Protein AF-A0A124ILN8-F1 (afdb_monomer)

Secondary structure (DSSP, 8-state):
-HHHHHHHHHHHHHHHT-------------PPPHHHHHHSSSEEEEEEEEEEES---TTTTT-SEEEEETTEEEEE--STTTTTGGGGT-EEEEEEE-TTSSEEEEETTTEEEEEEEEEEETTEEEEEETTTTEEEEEEEE-GGG--HHHHHHHTHHHHHTTEEEEEEEEE-SSS---GGGG--EEEE-SSSTTEEEEE-SPTT--GGG----EEEEEEEEEETTEEEEEEEEEE-TTS-EEEEEEEEEETTEEEEEETTT--EEEEEEEEE--B-PPPTTS-TTPBP-TT---------EE------

Nearest PDB structures (foldseek):
  6czj-assembly1_A  TM=5.028E-01  e=6.077E-02  synthetic construct
  6d0t-assembly2_B  TM=5.726E-01  e=1.393E-01  synthetic construct
  9hac-assembly2_C  TM=4.821E-01  e=2.759E+00  synthetic construct
  7umj-assembly1_AA  TM=1.730E-01  e=3.021E-01  Solieria filiformis

pLDDT: mean 88.62, std 15.27, range [33.75, 98.88]

Solvent-accessible surface area (backbone atoms only — not comparable to full-atom values): 17215 Å² total; per-residue (Å²): 112,71,67,62,54,50,52,53,53,54,51,57,57,55,62,71,72,66,80,74,80,76,76,79,67,74,80,67,80,85,70,86,47,57,58,56,58,60,49,63,27,61,33,25,39,46,44,60,71,67,40,47,71,84,51,72,52,79,67,68,42,36,23,52,30,39,24,51,55,95,52,30,29,24,33,21,53,47,67,63,50,39,70,57,39,64,79,38,44,24,47,80,48,34,34,43,48,36,91,86,72,37,47,34,34,47,29,80,84,83,44,79,47,65,24,49,72,47,77,81,49,87,44,31,37,31,45,32,28,76,88,44,40,27,31,42,32,30,42,41,33,51,71,93,76,52,65,62,71,53,53,46,56,78,38,42,66,64,50,55,38,38,18,68,29,31,37,50,75,46,69,51,92,50,48,54,92,57,81,66,77,53,53,24,33,37,30,33,46,63,91,43,82,41,38,35,35,33,16,61,55,62,78,86,60,54,79,96,70,62,58,71,76,41,77,36,46,42,49,63,25,42,32,67,96,42,76,78,39,32,37,39,35,42,38,47,82,92,82,43,73,50,48,22,47,35,35,75,78,50,79,52,30,38,37,37,35,30,67,89,42,57,27,40,35,28,30,35,58,36,64,72,53,49,60,40,79,85,55,103,83,66,66,99,71,57,45,76,45,80,66,54,58,62,73,73,79,87,59,56,73,41,73,77,70,79,82,124

Structure (mmCIF, N/CA/C/O backbone):
data_AF-A0A124ILN8-F1
#
_entry.id   AF-A0A124ILN8-F1
#
loop_
_atom_site.group_PDB
_atom_site.id
_atom_site.type_symbol
_atom_site.label_atom_id
_atom_site.label_alt_id
_atom_site.label_comp_id
_atom_site.label_asym_id
_atom_site.label_entity_id
_atom_site.label_seq_id
_atom_site.pdbx_PDB_ins_code
_atom_site.Cartn_x
_atom_site.Cartn_y
_atom_site.Cartn_z
_atom_site.occupancy
_atom_site.B_iso_or_equiv
_atom_site.auth_seq_id
_atom_site.auth_comp_id
_atom_site.auth_asym_id
_atom_site.auth_atom_id
_atom_site.pdbx_PDB_model_num
ATOM 1 N N . MET A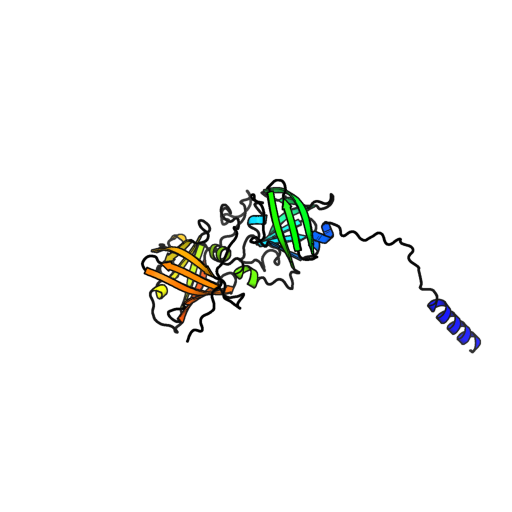 1 1 ? -57.527 -51.595 26.998 1.00 55.78 1 MET A N 1
ATOM 2 C CA . MET A 1 1 ? -56.848 -50.996 25.818 1.00 55.78 1 MET A CA 1
ATOM 3 C C . MET A 1 1 ? -57.466 -49.683 25.329 1.00 55.78 1 MET A C 1
ATOM 5 O O . MET A 1 1 ? -56.699 -48.789 25.009 1.00 55.78 1 MET A O 1
ATOM 9 N N . LYS A 1 2 ? -58.801 -49.521 25.263 1.00 58.09 2 LYS A N 1
ATOM 10 C CA . LYS A 1 2 ? -59.423 -48.268 24.772 1.00 58.09 2 LYS A CA 1
ATOM 11 C C . LYS A 1 2 ? -59.231 -47.062 25.712 1.00 58.09 2 LYS A C 1
ATOM 13 O O . LYS A 1 2 ? -58.892 -45.991 25.235 1.00 58.09 2 LYS A O 1
ATOM 18 N N . ALA A 1 3 ? -59.341 -47.255 27.031 1.00 66.19 3 ALA A N 1
ATOM 19 C CA . ALA A 1 3 ? -59.175 -46.175 28.014 1.00 66.19 3 ALA A CA 1
ATOM 20 C C . ALA A 1 3 ? -57.731 -45.643 28.109 1.00 66.19 3 ALA A C 1
ATOM 22 O O . ALA A 1 3 ? -57.524 -44.440 28.168 1.00 66.19 3 ALA A O 1
ATOM 23 N N . ILE A 1 4 ? -56.728 -46.526 28.038 1.00 69.25 4 ILE A N 1
ATOM 24 C CA . ILE A 1 4 ? -55.305 -46.135 28.076 1.00 69.25 4 ILE A CA 1
ATOM 25 C C . ILE A 1 4 ? -54.908 -45.365 26.806 1.00 69.25 4 ILE A C 1
ATOM 27 O O . ILE A 1 4 ? -54.173 -44.388 26.887 1.00 69.25 4 ILE A O 1
ATOM 31 N N . LYS A 1 5 ? -55.442 -45.759 25.639 1.00 63.16 5 LYS A N 1
ATOM 32 C CA . LYS A 1 5 ? -55.239 -45.024 24.379 1.00 63.16 5 LYS A CA 1
ATOM 33 C C . LYS A 1 5 ? -55.886 -43.637 24.409 1.00 63.16 5 LYS A C 1
ATOM 35 O O . LYS A 1 5 ? -55.302 -42.697 23.886 1.00 63.16 5 LYS A O 1
ATOM 40 N N . LEU A 1 6 ? -57.054 -43.513 25.046 1.00 68.12 6 LEU A N 1
ATOM 41 C CA . LEU A 1 6 ? -57.716 -42.224 25.243 1.00 68.12 6 LEU A CA 1
ATOM 42 C C . LEU A 1 6 ? -56.884 -41.318 26.159 1.00 68.12 6 LEU A C 1
ATOM 44 O O . LEU A 1 6 ? -56.648 -40.171 25.806 1.00 68.12 6 LEU A O 1
ATOM 48 N N . LEU A 1 7 ? -56.375 -41.869 27.268 1.00 71.88 7 LEU A N 1
ATOM 49 C CA . LEU A 1 7 ? -55.576 -41.134 28.249 1.00 71.88 7 LEU A CA 1
ATOM 50 C C . LEU A 1 7 ? -54.255 -40.617 27.653 1.00 71.88 7 LEU A C 1
ATOM 52 O O . LEU A 1 7 ? -53.913 -39.452 27.850 1.00 71.88 7 LEU A O 1
ATOM 56 N N . LEU A 1 8 ? -53.549 -41.454 26.878 1.00 65.81 8 LEU A N 1
ATOM 57 C CA . LEU A 1 8 ? -52.332 -41.041 26.167 1.00 65.81 8 LEU A CA 1
ATOM 58 C C . LEU A 1 8 ? -52.626 -39.974 25.104 1.00 65.81 8 LEU A C 1
ATOM 60 O O . LEU A 1 8 ? -51.863 -39.021 24.982 1.00 65.81 8 LEU A O 1
ATOM 64 N N . GLY A 1 9 ? -53.733 -40.104 24.366 1.00 69.50 9 GLY A N 1
ATOM 65 C CA . GLY A 1 9 ? -54.143 -39.110 23.372 1.00 69.50 9 GLY A CA 1
ATOM 66 C C . GLY A 1 9 ? -54.432 -37.744 23.996 1.00 69.50 9 GLY A C 1
ATOM 67 O O . GLY A 1 9 ? -53.949 -36.730 23.503 1.00 69.50 9 GLY A O 1
ATOM 68 N N . THR A 1 10 ? -55.143 -37.709 25.128 1.00 68.25 10 THR A N 1
ATOM 69 C CA . THR A 1 10 ? -55.406 -36.459 25.861 1.00 68.25 10 THR A CA 1
ATOM 70 C C . THR A 1 10 ? -54.150 -35.840 26.473 1.00 68.25 10 THR A C 1
ATOM 72 O O . THR A 1 10 ? -54.051 -34.618 26.522 1.00 68.25 10 THR A O 1
ATOM 75 N N . LEU A 1 11 ? -53.171 -36.650 26.892 1.00 67.94 11 LEU A N 1
ATOM 76 C CA . LEU A 1 11 ? -51.911 -36.153 27.452 1.00 67.94 11 LEU A CA 1
ATOM 77 C C . LEU A 1 11 ? -51.048 -35.456 26.383 1.00 67.94 11 LEU A C 1
ATOM 79 O O . LEU A 1 11 ? -50.512 -34.379 26.626 1.00 67.94 11 LEU A O 1
ATOM 83 N N . VAL A 1 12 ? -50.964 -36.042 25.183 1.00 62.53 12 VAL A N 1
ATOM 84 C CA . VAL A 1 12 ? -50.185 -35.495 24.057 1.00 62.53 12 VAL A CA 1
ATOM 85 C C . VAL A 1 12 ? -50.797 -34.193 23.529 1.00 62.53 12 VAL A C 1
ATOM 87 O O . VAL A 1 12 ? -50.066 -33.253 23.217 1.00 62.53 12 VAL A O 1
ATOM 90 N N . ILE A 1 13 ? -52.131 -34.103 23.493 1.00 64.75 13 ILE A N 1
ATOM 91 C CA . ILE A 1 13 ? -52.847 -32.876 23.112 1.00 64.75 13 ILE A CA 1
ATOM 92 C C . ILE A 1 13 ? -52.685 -31.796 24.196 1.00 64.75 13 ILE A C 1
ATOM 94 O O . ILE A 1 13 ? -52.450 -30.636 23.880 1.00 64.75 13 ILE A O 1
ATOM 98 N N . GLY A 1 14 ? -52.724 -32.162 25.482 1.00 60.16 14 GLY A N 1
ATOM 99 C CA . GLY A 1 14 ? -52.509 -31.220 26.588 1.00 60.16 14 GLY A CA 1
ATOM 100 C C . GLY A 1 14 ? -51.103 -30.607 26.618 1.00 60.16 14 GLY A C 1
ATOM 101 O O . GLY A 1 14 ? -50.961 -29.422 26.908 1.00 60.16 14 GLY A O 1
ATOM 102 N N . MET A 1 15 ? -50.068 -31.375 26.258 1.00 60.62 15 MET A N 1
ATOM 103 C CA . MET A 1 15 ? -48.687 -30.872 26.171 1.00 60.62 15 MET A CA 1
ATOM 104 C C . MET A 1 15 ? -48.457 -29.940 24.973 1.00 60.62 15 MET A C 1
ATOM 106 O O . MET A 1 15 ? -47.564 -29.099 25.028 1.00 60.62 15 MET A O 1
ATOM 110 N N . SER A 1 16 ? -49.264 -30.045 23.912 1.00 57.81 16 SER A N 1
ATOM 111 C CA . SER A 1 16 ? -49.132 -29.192 22.719 1.00 57.81 16 SER A CA 1
ATOM 112 C C . SER A 1 16 ? -49.803 -27.818 22.863 1.00 57.81 16 SER A C 1
ATOM 114 O O . SER A 1 16 ? -49.558 -26.944 22.038 1.00 57.81 16 SER A O 1
ATOM 116 N N . PHE A 1 17 ? -50.569 -27.582 23.937 1.00 54.47 17 PHE A N 1
ATOM 117 C CA . PHE A 1 17 ? -51.138 -26.267 24.275 1.00 54.47 17 PHE A CA 1
ATOM 118 C C . PHE A 1 17 ? -50.382 -25.526 25.396 1.00 54.47 17 PHE A C 1
ATOM 120 O O . PHE A 1 17 ? -50.844 -24.483 25.853 1.00 54.47 17 PHE A O 1
ATOM 127 N N . ALA A 1 18 ? -49.222 -26.029 25.839 1.00 59.06 18 ALA A N 1
ATOM 128 C CA . ALA A 1 18 ? -48.465 -25.465 26.964 1.00 59.06 18 ALA A CA 1
ATOM 129 C C . ALA A 1 18 ? -47.228 -24.627 26.574 1.00 59.06 18 ALA A C 1
ATOM 131 O O . ALA A 1 18 ? -46.462 -24.249 27.456 1.00 59.06 18 ALA A O 1
ATOM 132 N N . SER A 1 19 ? -47.012 -24.299 25.293 1.00 52.75 19 SER A N 1
ATOM 133 C CA . SER A 1 19 ? -45.873 -23.461 24.878 1.00 52.75 19 SER A CA 1
ATOM 134 C C . SER A 1 19 ? -46.304 -22.141 24.236 1.00 52.75 19 SER A C 1
ATOM 136 O O . SER A 1 19 ? -46.044 -21.880 23.066 1.00 52.75 19 SER A O 1
ATOM 138 N N . CYS A 1 20 ? -46.924 -21.279 25.030 1.00 54.31 20 CYS A N 1
ATOM 139 C CA . CYS A 1 20 ? -46.739 -19.840 24.877 1.00 54.31 20 CYS A CA 1
ATOM 140 C C . CYS A 1 20 ? -46.387 -19.298 26.258 1.00 54.31 20 CYS A C 1
ATOM 142 O O . CYS A 1 20 ? -47.262 -18.913 27.031 1.00 54.31 20 CYS A O 1
ATOM 144 N N . ILE A 1 21 ? -45.094 -19.298 26.583 1.00 58.62 21 ILE A N 1
ATOM 145 C CA . ILE A 1 21 ? -44.586 -18.308 27.529 1.00 58.62 21 ILE A CA 1
ATOM 146 C C . ILE A 1 21 ? -44.697 -16.995 26.756 1.00 58.62 21 ILE A C 1
ATOM 148 O O . ILE A 1 21 ? -43.976 -16.790 25.784 1.00 58.62 21 ILE A O 1
ATOM 152 N N . VAL A 1 22 ? -45.678 -16.167 27.107 1.00 51.25 22 VAL A N 1
ATOM 153 C CA . VAL A 1 22 ? -45.656 -14.764 26.698 1.00 51.25 22 VAL A CA 1
ATOM 154 C C . VAL A 1 22 ? -44.522 -14.157 27.505 1.00 51.25 22 VAL A C 1
ATOM 156 O O . VAL A 1 22 ? -44.655 -13.982 28.718 1.00 51.25 22 VAL A O 1
ATOM 159 N N . ASP A 1 23 ? -43.382 -13.955 26.851 1.00 50.53 23 ASP A N 1
ATOM 160 C CA . ASP A 1 23 ? -42.308 -13.166 27.426 1.00 50.53 23 ASP A CA 1
ATOM 161 C C . ASP A 1 23 ? -42.830 -11.734 27.552 1.00 50.53 23 ASP A C 1
ATOM 163 O O . ASP A 1 23 ? -43.083 -11.049 26.564 1.00 50.53 23 ASP A O 1
ATOM 167 N N . ASN A 1 24 ? -43.121 -11.343 28.789 1.00 45.72 24 ASN A N 1
ATOM 168 C CA . ASN A 1 24 ? -43.546 -9.998 29.153 1.00 45.72 24 ASN A CA 1
ATOM 169 C C . ASN A 1 24 ? -42.324 -9.111 29.446 1.00 45.72 24 ASN A C 1
ATOM 171 O O . ASN A 1 24 ? -42.458 -8.102 30.145 1.00 45.72 24 ASN A O 1
ATOM 175 N N . SER A 1 25 ? -41.133 -9.466 28.947 1.00 50.59 25 SER A N 1
ATOM 176 C CA . SER A 1 25 ? -40.068 -8.489 28.803 1.00 50.59 25 SER A CA 1
ATOM 177 C C . SER A 1 25 ? -40.596 -7.380 27.902 1.00 50.59 25 SER A C 1
ATOM 179 O O . SER A 1 25 ? -40.839 -7.571 26.713 1.00 50.59 25 SER A O 1
ATOM 181 N N . ILE A 1 26 ? -40.822 -6.210 28.489 1.00 51.50 26 ILE A N 1
ATOM 182 C CA . ILE A 1 26 ? -40.809 -4.962 27.739 1.00 51.50 26 ILE A CA 1
ATOM 183 C C . ILE A 1 26 ? -39.529 -5.040 26.905 1.00 51.50 26 ILE A C 1
ATOM 185 O O . ILE A 1 26 ? -38.456 -5.109 27.500 1.00 51.50 26 ILE A O 1
ATOM 189 N N . ASP A 1 27 ? -39.647 -5.137 25.577 1.00 51.66 27 ASP A N 1
ATOM 190 C CA . ASP A 1 27 ? -38.512 -5.003 24.667 1.00 51.66 27 ASP A CA 1
ATOM 191 C C . ASP A 1 27 ? -37.907 -3.626 24.959 1.00 51.66 27 ASP A C 1
ATOM 193 O O . ASP A 1 27 ? -38.361 -2.602 24.437 1.00 51.66 27 ASP A O 1
ATOM 197 N N . GLU A 1 28 ? -36.936 -3.567 25.876 1.00 54.44 28 GLU A N 1
ATOM 198 C CA . GLU A 1 28 ? -36.071 -2.408 25.959 1.00 54.44 28 GLU A CA 1
ATOM 199 C C . GLU A 1 28 ? -35.459 -2.268 24.565 1.00 54.44 28 GLU A C 1
ATOM 201 O O . GLU A 1 28 ? -34.970 -3.260 24.014 1.00 54.44 28 GLU A O 1
ATOM 206 N N . PRO A 1 29 ? -35.531 -1.081 23.942 1.00 55.19 29 PRO A N 1
ATOM 207 C CA . PRO A 1 29 ? -34.921 -0.889 22.641 1.00 55.19 29 PRO A CA 1
ATOM 208 C C . PRO A 1 29 ? -33.452 -1.299 22.747 1.00 55.19 29 PRO A C 1
ATOM 210 O O . PRO A 1 29 ? -32.699 -0.725 23.529 1.00 55.19 29 PRO A O 1
ATOM 213 N N . TYR A 1 30 ? -33.065 -2.331 21.999 1.00 65.56 30 TYR A N 1
ATOM 214 C CA . TYR A 1 30 ? -31.688 -2.799 21.954 1.00 65.56 30 TYR A CA 1
ATOM 215 C C . TYR A 1 30 ? -30.810 -1.665 21.412 1.00 65.56 30 TYR A C 1
ATOM 217 O O . TYR A 1 30 ? -30.873 -1.316 20.231 1.00 65.56 30 TYR A O 1
ATOM 225 N N . TYR A 1 31 ? -30.030 -1.050 22.300 1.00 73.06 31 TYR A N 1
ATOM 226 C CA . TYR A 1 31 ? -29.033 -0.052 21.939 1.00 73.06 31 TYR A CA 1
ATOM 227 C C . TYR A 1 31 ? -27.714 -0.771 21.681 1.00 73.06 31 TYR A C 1
ATOM 229 O O . TYR A 1 31 ? -27.149 -1.365 22.596 1.00 73.06 31 TYR A O 1
ATOM 237 N N . VAL A 1 32 ? -27.226 -0.695 20.443 1.00 84.12 32 VAL A N 1
ATOM 238 C CA . VAL A 1 32 ? -25.912 -1.234 20.078 1.00 84.12 32 VAL A CA 1
ATOM 239 C C . VAL A 1 32 ? -24.850 -0.528 20.921 1.00 84.12 32 VAL A C 1
ATOM 241 O O . VAL A 1 32 ? -24.720 0.699 20.883 1.00 84.12 32 VAL A O 1
ATOM 244 N N . SER A 1 33 ? -24.111 -1.300 21.708 1.00 93.31 33 SER A N 1
ATOM 245 C CA . SER A 1 33 ? -22.999 -0.803 22.508 1.00 93.31 33 SER A CA 1
ATOM 246 C C . SER A 1 33 ? -21.812 -0.436 21.620 1.00 93.31 33 SER A C 1
ATOM 248 O O . SER A 1 33 ? -21.639 -0.958 20.519 1.00 93.31 33 SER A O 1
ATOM 250 N N . LEU A 1 34 ? -20.943 0.453 22.103 1.00 95.56 34 LEU A N 1
ATOM 251 C CA . LEU A 1 34 ? -19.747 0.817 21.347 1.00 95.56 34 LEU A CA 1
ATOM 252 C C . LEU A 1 34 ? -18.806 -0.382 21.130 1.00 95.56 34 LEU A C 1
ATOM 254 O O . LEU A 1 34 ? -18.195 -0.473 20.067 1.00 95.56 34 LEU A O 1
ATOM 258 N N . GLU A 1 35 ? -18.738 -1.313 22.089 1.00 96.50 35 GLU A N 1
ATOM 259 C CA . GLU A 1 35 ? -18.002 -2.575 21.935 1.00 96.50 35 GLU A CA 1
ATOM 260 C C . GLU A 1 35 ? -18.530 -3.357 20.727 1.00 96.50 35 GLU A C 1
ATOM 262 O O . GLU A 1 35 ? -17.752 -3.741 19.857 1.00 96.50 35 GLU A O 1
ATOM 267 N N . GLU A 1 36 ? -19.853 -3.523 20.617 1.00 95.38 36 GLU A N 1
ATOM 268 C CA . GLU A 1 36 ? -20.485 -4.207 19.482 1.00 95.38 36 GLU A CA 1
ATOM 269 C C . GLU A 1 36 ? -20.227 -3.481 18.158 1.00 95.38 36 GLU A C 1
ATOM 271 O O . GLU A 1 36 ? -20.045 -4.137 17.138 1.00 95.38 36 GLU A O 1
ATOM 276 N N . VAL A 1 37 ? -20.147 -2.144 18.149 1.00 96.31 37 VAL A N 1
ATOM 277 C CA . VAL A 1 37 ? -19.813 -1.382 16.933 1.00 96.31 37 VAL A CA 1
ATOM 278 C C . VAL A 1 37 ? -18.380 -1.650 16.478 1.00 96.31 37 VAL A C 1
ATOM 280 O O . VAL A 1 37 ? -18.167 -1.962 15.307 1.00 96.31 37 VAL A O 1
ATOM 283 N N . VAL A 1 38 ? -17.386 -1.512 17.362 1.00 97.25 38 VAL A N 1
ATOM 284 C CA . VAL A 1 38 ? -15.967 -1.618 16.964 1.00 97.25 38 VAL A CA 1
ATOM 285 C C . VAL A 1 38 ? -15.529 -3.062 16.717 1.00 97.25 38 VAL A C 1
ATOM 287 O O . VAL A 1 38 ? -14.600 -3.284 15.940 1.00 97.25 38 VAL A O 1
ATOM 290 N N . THR A 1 39 ? -16.223 -4.036 17.312 1.00 97.00 39 THR A N 1
ATOM 291 C CA . THR A 1 39 ? -15.971 -5.477 17.127 1.00 97.00 39 THR A CA 1
ATOM 292 C C . THR A 1 39 ? -16.907 -6.148 16.116 1.00 97.00 39 THR A C 1
ATOM 294 O O . THR A 1 39 ? -16.775 -7.344 15.865 1.00 97.00 39 THR A O 1
ATOM 297 N N . ALA A 1 40 ? -17.811 -5.397 15.469 1.00 96.62 40 ALA A N 1
ATOM 298 C CA . ALA A 1 40 ? -18.713 -5.927 14.437 1.00 96.62 40 ALA A CA 1
ATOM 299 C C . ALA A 1 40 ? -17.978 -6.539 13.229 1.00 96.62 40 ALA A C 1
ATOM 301 O O . ALA A 1 40 ? -18.543 -7.356 12.499 1.00 96.62 40 ALA A O 1
ATOM 302 N N . ASN A 1 41 ? -16.735 -6.117 12.991 1.00 98.00 41 ASN A N 1
ATOM 303 C CA . ASN A 1 41 ? -15.899 -6.578 11.892 1.00 98.00 41 ASN A CA 1
ATOM 304 C C . ASN A 1 41 ? -14.547 -7.054 12.420 1.00 98.00 41 ASN A C 1
ATOM 306 O O . ASN A 1 41 ? -13.993 -6.457 13.341 1.00 98.00 41 ASN A O 1
ATOM 310 N N . ASP A 1 42 ? -13.999 -8.088 11.783 1.00 97.12 42 ASP A N 1
ATOM 311 C CA . ASP A 1 42 ? -12.672 -8.618 12.107 1.00 97.12 42 ASP A CA 1
ATOM 312 C C . ASP A 1 42 ? -11.565 -7.589 11.841 1.00 97.12 42 ASP A C 1
ATOM 314 O O . ASP A 1 42 ? -10.598 -7.493 12.594 1.00 97.12 42 ASP A O 1
ATOM 318 N N . LEU A 1 43 ? -11.695 -6.853 10.734 1.00 96.19 43 LEU A N 1
ATOM 319 C CA . LEU A 1 43 ? -10.710 -5.904 10.231 1.00 96.19 43 LEU A CA 1
ATOM 320 C C . LEU A 1 43 ? -11.388 -4.587 9.876 1.00 96.19 43 LEU A C 1
ATOM 322 O O . LEU A 1 43 ? -12.441 -4.571 9.237 1.00 96.19 43 LEU A O 1
ATOM 326 N N . TRP A 1 44 ? -10.725 -3.481 10.189 1.00 98.12 44 TRP A N 1
ATOM 327 C CA . TRP A 1 44 ? -11.080 -2.162 9.688 1.00 98.12 44 TRP A CA 1
ATOM 328 C C . TRP A 1 44 ? -9.969 -1.640 8.784 1.00 98.12 44 TRP A C 1
ATOM 330 O O . TRP A 1 44 ? -8.877 -1.319 9.251 1.00 98.12 44 TRP A O 1
ATOM 340 N N . TYR A 1 45 ? -10.244 -1.541 7.486 1.00 97.75 45 TYR A N 1
ATOM 341 C CA . TYR A 1 45 ? -9.374 -0.855 6.537 1.00 97.75 45 TYR A CA 1
ATOM 342 C C . TYR A 1 45 ? -9.461 0.654 6.756 1.00 97.75 45 TYR A C 1
ATOM 344 O O . TYR A 1 45 ? -10.555 1.223 6.774 1.00 97.75 45 TYR A O 1
ATOM 352 N N . ILE A 1 46 ? -8.310 1.305 6.910 1.00 97.50 46 ILE A N 1
ATOM 353 C CA . ILE A 1 46 ? -8.234 2.753 7.095 1.00 97.50 46 ILE A CA 1
ATOM 354 C C . ILE A 1 46 ? -8.139 3.406 5.718 1.00 97.50 46 ILE A C 1
ATOM 356 O O . ILE A 1 46 ? -7.057 3.484 5.119 1.00 97.50 46 ILE A O 1
ATOM 360 N N . ASP A 1 47 ? -9.278 3.911 5.253 1.00 96.06 47 ASP A N 1
ATOM 361 C CA . ASP A 1 47 ? -9.426 4.640 3.999 1.00 96.06 47 ASP A CA 1
ATOM 362 C C . ASP A 1 47 ? -8.884 6.067 4.149 1.00 96.06 47 ASP A C 1
ATOM 364 O O . ASP A 1 47 ? -9.602 7.042 4.401 1.00 96.06 47 ASP A O 1
ATOM 368 N N . TYR A 1 48 ? -7.561 6.164 4.029 1.00 94.88 48 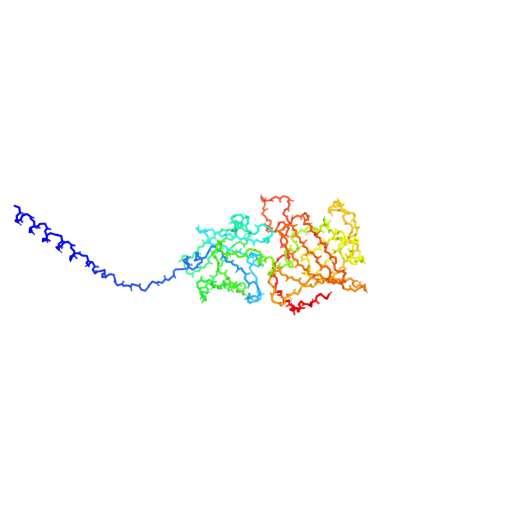TYR A N 1
ATOM 369 C CA . TYR A 1 48 ? -6.816 7.380 4.325 1.00 94.88 48 TYR A CA 1
ATOM 370 C C . TYR A 1 48 ? -7.152 8.545 3.384 1.00 94.88 48 TYR A C 1
ATOM 372 O O . TYR A 1 48 ? -7.145 9.709 3.788 1.00 94.88 48 TYR A O 1
ATOM 380 N N . ASN A 1 49 ? -7.510 8.250 2.132 1.00 93.25 49 ASN A N 1
ATOM 381 C CA . ASN A 1 49 ? -7.890 9.274 1.158 1.00 93.25 49 ASN A CA 1
ATOM 382 C C . ASN A 1 49 ? -9.168 10.022 1.585 1.00 93.25 49 ASN A C 1
ATOM 384 O O . ASN A 1 49 ? -9.303 11.227 1.329 1.00 93.25 49 ASN A O 1
ATOM 388 N N . ASN A 1 50 ? -10.052 9.346 2.324 1.00 93.62 50 ASN A N 1
ATOM 389 C CA . ASN A 1 50 ? -11.268 9.913 2.904 1.00 93.62 50 ASN A CA 1
ATOM 390 C C . ASN A 1 50 ? -11.106 10.425 4.351 1.00 93.62 50 ASN A C 1
ATOM 392 O O . ASN A 1 50 ? -12.089 10.855 4.958 1.00 93.62 50 ASN A O 1
ATOM 396 N N . THR A 1 51 ? -9.883 10.468 4.892 1.00 93.81 51 THR A N 1
ATOM 397 C CA . THR A 1 51 ? -9.576 11.152 6.162 1.00 93.81 51 THR A CA 1
ATOM 398 C C . THR A 1 51 ? -9.803 12.661 6.033 1.00 93.81 51 THR A C 1
ATOM 400 O O . THR A 1 51 ? -9.498 13.268 5.005 1.00 93.81 51 THR A O 1
ATOM 403 N N . THR A 1 52 ? -10.329 13.311 7.067 1.00 96.19 52 THR A N 1
ATOM 404 C CA . THR A 1 52 ? -10.569 14.767 7.091 1.00 96.19 52 THR A CA 1
ATOM 405 C C . THR A 1 52 ? -9.955 15.412 8.325 1.00 96.19 52 THR A C 1
ATOM 407 O O . THR A 1 52 ? -9.818 14.750 9.347 1.00 96.19 52 THR A O 1
ATOM 410 N N . GLY A 1 53 ? -9.661 16.710 8.263 1.00 94.62 53 GLY A N 1
ATOM 411 C CA . GLY A 1 53 ? -9.007 17.445 9.348 1.00 94.62 53 GLY A CA 1
ATOM 412 C C . GLY A 1 53 ? -7.595 17.885 8.968 1.00 94.62 53 GLY A C 1
ATOM 413 O O . GLY A 1 53 ? -7.180 17.709 7.823 1.00 94.62 53 GLY A O 1
ATOM 414 N N . THR A 1 54 ? -6.891 18.510 9.909 1.00 92.44 54 THR A N 1
ATOM 415 C CA . THR A 1 54 ? -5.564 19.110 9.670 1.00 92.44 54 THR A CA 1
ATOM 416 C C . THR A 1 54 ? -4.455 18.526 10.532 1.00 92.44 54 THR A C 1
ATOM 418 O O . THR A 1 54 ? -3.298 18.857 10.291 1.00 92.44 54 THR A O 1
ATOM 421 N N . GLY A 1 55 ? -4.780 17.739 11.560 1.00 93.62 55 GLY A N 1
ATOM 422 C CA . GLY A 1 55 ? -3.766 17.044 12.352 1.00 93.62 55 GLY A CA 1
ATOM 423 C C . GLY A 1 55 ? -3.697 15.560 12.033 1.00 93.62 55 GLY A C 1
ATOM 424 O O . GLY A 1 55 ? -4.158 15.121 10.980 1.00 93.62 55 GLY A O 1
ATOM 425 N N . ASP A 1 56 ? -3.082 14.804 12.939 1.00 92.56 56 ASP A N 1
ATOM 426 C CA . ASP A 1 56 ? -2.715 13.414 12.699 1.00 92.56 56 ASP A CA 1
ATOM 427 C C . ASP A 1 56 ? -2.695 12.591 13.992 1.00 92.56 56 ASP A C 1
ATOM 429 O O . ASP A 1 56 ? -2.356 13.097 15.063 1.00 92.56 56 ASP A O 1
ATOM 433 N N . VAL A 1 57 ? -3.020 11.305 13.877 1.00 95.12 57 VAL A N 1
ATOM 434 C CA . VAL A 1 57 ? -2.810 10.287 14.907 1.00 95.12 57 VAL A CA 1
ATOM 435 C C . VAL A 1 57 ? -1.730 9.320 14.404 1.00 95.12 57 VAL A C 1
ATOM 437 O O . VAL A 1 57 ? -2.005 8.538 13.489 1.00 95.12 57 VAL A O 1
ATOM 440 N N . PRO A 1 58 ? -0.528 9.309 15.014 1.00 92.06 58 PRO A N 1
ATOM 441 C CA . PRO A 1 58 ? 0.659 8.644 14.473 1.00 92.06 58 PRO A CA 1
ATOM 442 C C . PRO A 1 58 ? 0.507 7.169 14.089 1.00 92.06 58 PRO A C 1
ATOM 444 O O . PRO A 1 58 ? 1.133 6.737 13.123 1.00 92.06 58 PRO A O 1
ATOM 447 N N . PHE A 1 59 ? -0.260 6.375 14.842 1.00 92.38 59 PHE A N 1
ATOM 448 C CA . PHE A 1 59 ? -0.448 4.954 14.527 1.00 92.38 59 PHE A CA 1
ATOM 449 C C . PHE A 1 59 ? -1.534 4.735 13.461 1.00 92.38 59 PHE A C 1
ATOM 451 O O . PHE A 1 59 ? -1.369 3.880 12.595 1.00 92.38 59 PHE A O 1
ATOM 458 N N . LEU A 1 60 ? -2.611 5.533 13.456 1.00 95.19 60 LEU A N 1
ATOM 459 C CA . LEU A 1 60 ? -3.674 5.441 12.441 1.00 95.19 60 LEU A CA 1
ATOM 460 C C . LEU A 1 60 ? -3.209 5.941 11.073 1.00 95.19 60 LEU A C 1
ATOM 462 O O . LEU A 1 60 ? -3.642 5.431 10.039 1.00 95.19 60 LEU A O 1
ATOM 466 N N . SER A 1 61 ? -2.311 6.924 11.054 1.00 93.38 61 SER A N 1
ATOM 467 C CA . SER A 1 61 ? -1.804 7.486 9.808 1.00 93.38 61 SER A CA 1
ATOM 468 C C . SER A 1 61 ? -0.859 6.567 9.058 1.00 93.38 61 SER A C 1
ATOM 470 O O . SER A 1 61 ? -0.728 6.679 7.841 1.00 93.38 61 SER A O 1
ATOM 472 N N . LYS A 1 62 ? -0.266 5.600 9.757 1.00 91.25 62 LYS A N 1
ATOM 473 C CA . LYS A 1 62 ? 0.633 4.592 9.186 1.00 91.25 62 LYS A CA 1
ATOM 474 C C . LYS A 1 62 ? -0.071 3.268 8.907 1.00 91.25 62 LYS A C 1
ATOM 476 O O . LYS A 1 62 ? 0.250 2.616 7.921 1.00 91.25 62 LYS A O 1
ATOM 481 N N . ALA A 1 63 ? -1.029 2.878 9.744 1.00 93.81 63 ALA A N 1
ATOM 482 C CA . ALA A 1 63 ? -1.705 1.593 9.622 1.00 93.81 63 ALA A CA 1
ATOM 483 C C . ALA A 1 63 ? -2.584 1.513 8.365 1.00 93.81 63 ALA A C 1
ATOM 485 O O . ALA A 1 63 ? -3.384 2.406 8.112 1.00 93.81 63 ALA A O 1
ATOM 486 N N . PHE A 1 64 ? -2.499 0.419 7.610 1.00 95.88 64 PHE A N 1
ATOM 487 C CA . PHE A 1 64 ? -3.427 0.080 6.525 1.00 95.88 64 PHE A CA 1
ATOM 488 C C . PHE A 1 64 ? -4.724 -0.519 7.064 1.00 95.88 64 PHE A C 1
ATOM 490 O O . PHE A 1 64 ? -5.810 -0.190 6.587 1.00 95.88 64 PHE A O 1
ATOM 497 N N . THR A 1 65 ? -4.619 -1.357 8.096 1.00 97.00 65 THR A N 1
ATOM 498 C CA . THR A 1 65 ? -5.767 -1.933 8.802 1.00 97.00 65 THR A CA 1
ATOM 499 C C . THR A 1 65 ? -5.577 -1.845 10.310 1.00 97.00 65 THR A C 1
ATOM 501 O O . THR A 1 65 ? -4.449 -1.932 10.799 1.00 97.00 65 THR A O 1
ATOM 504 N N . ILE A 1 66 ? -6.684 -1.754 11.044 1.00 97.81 66 ILE A N 1
ATOM 505 C CA . ILE A 1 66 ? -6.744 -1.820 12.507 1.00 97.81 66 ILE A CA 1
ATOM 506 C C . ILE A 1 66 ? -7.832 -2.807 12.947 1.00 97.81 66 ILE A C 1
ATOM 508 O O . ILE A 1 66 ? -8.844 -2.958 12.267 1.00 97.81 66 ILE A O 1
ATOM 512 N N . SER A 1 67 ? -7.620 -3.503 14.063 1.00 98.06 67 SER A N 1
ATOM 513 C CA . SER A 1 67 ? -8.547 -4.520 14.583 1.00 98.06 67 SER A CA 1
ATOM 514 C C . SER A 1 67 ? -8.699 -4.396 16.095 1.00 98.06 67 SER A C 1
ATOM 516 O O . SER A 1 67 ? -7.709 -4.173 16.797 1.00 98.06 67 SER A O 1
ATOM 518 N N . PHE A 1 68 ? -9.922 -4.586 16.588 1.00 98.06 68 PHE A N 1
ATOM 519 C CA . PHE A 1 68 ? -10.287 -4.517 18.005 1.00 98.06 68 PHE A CA 1
ATOM 520 C C . PHE A 1 68 ? -10.728 -5.906 18.462 1.00 98.06 68 PHE A C 1
ATOM 522 O O . PHE A 1 68 ? -11.739 -6.420 17.995 1.00 98.06 68 PHE A O 1
ATOM 529 N N . ILE A 1 69 ? -9.925 -6.559 19.305 1.00 97.44 69 ILE A N 1
ATOM 530 C CA . ILE A 1 69 ? -10.138 -7.963 19.677 1.00 97.44 69 ILE A CA 1
ATOM 531 C C . ILE A 1 69 ? -9.901 -8.137 21.173 1.00 97.44 69 ILE A C 1
ATOM 533 O O . ILE A 1 69 ? -8.761 -8.066 21.635 1.00 97.44 69 ILE A O 1
ATOM 537 N N . ASN A 1 70 ? -10.961 -8.432 21.931 1.00 96.44 70 ASN A N 1
ATOM 538 C CA . ASN A 1 70 ? -10.892 -8.752 23.363 1.00 96.44 70 ASN A CA 1
ATOM 539 C C . ASN A 1 70 ? -10.087 -7.712 24.173 1.00 96.44 70 ASN A C 1
ATOM 541 O O . ASN A 1 70 ? -9.167 -8.070 24.915 1.00 96.44 70 ASN A O 1
ATOM 545 N N . GLY A 1 71 ? -10.373 -6.422 23.970 1.00 97.50 71 GLY A N 1
ATOM 546 C CA . GLY A 1 71 ? -9.680 -5.313 24.640 1.00 97.50 71 GLY A CA 1
ATOM 547 C C . GLY A 1 71 ? -8.265 -5.016 24.122 1.00 97.50 71 GLY A C 1
ATOM 548 O O . GLY A 1 71 ? -7.578 -4.158 24.672 1.00 97.50 71 GLY A O 1
ATOM 549 N N . LYS A 1 72 ? -7.793 -5.699 23.073 1.00 98.44 72 LYS A N 1
ATOM 550 C CA . LYS A 1 72 ? -6.493 -5.455 22.427 1.00 98.44 72 LYS A CA 1
ATOM 551 C C . LYS A 1 72 ? -6.664 -4.813 21.059 1.00 98.44 72 LYS A C 1
ATOM 553 O O . LYS A 1 72 ? -7.586 -5.155 20.321 1.00 98.44 72 LYS A O 1
ATOM 558 N N . VAL A 1 73 ? -5.729 -3.936 20.706 1.00 98.00 73 VAL A N 1
ATOM 559 C CA . VAL A 1 73 ? -5.678 -3.297 19.386 1.00 98.00 73 VAL A CA 1
ATOM 560 C C . VAL A 1 73 ? -4.533 -3.886 18.575 1.00 98.00 73 VAL A C 1
ATOM 562 O O . VAL A 1 73 ? -3.400 -3.958 19.062 1.00 98.00 73 VAL A O 1
ATOM 565 N N . TYR A 1 74 ? -4.826 -4.274 17.337 1.00 97.19 74 TYR A N 1
ATOM 566 C CA . TYR A 1 74 ? -3.853 -4.769 16.365 1.00 97.19 74 TYR A CA 1
ATOM 567 C C . TYR A 1 74 ? -3.825 -3.879 15.126 1.00 97.19 74 TYR A C 1
ATOM 569 O O . TYR A 1 74 ? -4.867 -3.353 14.739 1.00 97.19 74 TYR A O 1
ATOM 577 N N . ALA A 1 75 ? -2.659 -3.719 14.501 1.00 95.81 75 ALA A N 1
ATOM 578 C CA . ALA A 1 75 ? -2.526 -2.953 13.267 1.00 95.81 75 ALA A CA 1
ATOM 579 C C . ALA A 1 75 ? -1.495 -3.541 12.296 1.00 95.81 75 ALA A C 1
ATOM 581 O O . ALA A 1 75 ? -0.466 -4.090 12.707 1.00 95.81 75 ALA A O 1
ATOM 582 N N . ASN A 1 76 ? -1.761 -3.362 11.000 1.00 93.62 76 ASN A N 1
ATOM 583 C CA . ASN A 1 76 ? -0.813 -3.623 9.918 1.00 93.62 76 ASN A CA 1
ATOM 584 C C . ASN A 1 76 ? -0.231 -2.296 9.420 1.00 93.62 76 ASN A C 1
ATOM 586 O O . ASN A 1 76 ? -0.933 -1.536 8.761 1.00 93.62 76 ASN A O 1
ATOM 590 N N . ASN A 1 77 ? 1.044 -2.031 9.711 1.00 90.50 77 ASN A N 1
ATOM 591 C CA . ASN A 1 77 ? 1.765 -0.833 9.241 1.00 90.50 77 ASN A CA 1
ATOM 592 C C . ASN A 1 77 ? 2.589 -1.083 7.967 1.00 90.50 77 ASN A C 1
ATOM 594 O O . ASN A 1 77 ? 3.141 -0.147 7.395 1.00 90.50 77 ASN A O 1
ATOM 598 N N . ASN A 1 78 ? 2.672 -2.345 7.547 1.00 91.69 78 ASN A N 1
ATOM 599 C CA . ASN A 1 78 ? 3.322 -2.811 6.331 1.00 91.69 78 ASN A CA 1
ATOM 600 C C . ASN A 1 78 ? 2.285 -3.544 5.471 1.00 91.69 78 ASN A C 1
ATOM 602 O O . ASN A 1 78 ? 1.388 -4.205 6.003 1.00 91.69 78 ASN A O 1
ATOM 606 N N . LEU A 1 79 ? 2.419 -3.428 4.154 1.00 94.44 79 LEU A N 1
ATOM 607 C CA . LEU A 1 79 ? 1.683 -4.211 3.164 1.00 94.44 79 LEU A CA 1
ATOM 608 C C . LEU A 1 79 ? 2.328 -5.583 2.977 1.00 94.44 79 LEU A C 1
ATOM 610 O O . LEU A 1 79 ? 1.621 -6.577 2.819 1.00 94.44 79 LEU A O 1
ATOM 614 N N . VAL A 1 80 ? 3.659 -5.668 3.057 1.00 94.38 80 VAL A N 1
ATOM 615 C CA . VAL A 1 80 ? 4.358 -6.954 3.049 1.00 94.38 80 VAL A CA 1
ATOM 616 C C . VAL A 1 80 ? 3.896 -7.782 4.248 1.00 94.38 80 VAL A C 1
ATOM 618 O O . VAL A 1 80 ? 3.986 -7.353 5.400 1.00 94.38 80 VAL A O 1
ATOM 621 N N . GLY A 1 81 ? 3.368 -8.978 3.979 1.00 92.25 81 GLY A N 1
ATOM 622 C CA . GLY A 1 81 ? 2.802 -9.851 5.002 1.00 92.25 81 GLY A CA 1
ATOM 623 C C . GLY A 1 81 ? 1.450 -9.422 5.597 1.00 92.25 81 GLY A C 1
ATOM 624 O O . GLY A 1 81 ? 1.032 -10.035 6.578 1.00 92.25 81 GLY A O 1
ATOM 625 N N . ILE A 1 82 ? 0.726 -8.442 5.036 1.00 91.75 82 ILE A N 1
ATOM 626 C CA . ILE A 1 82 ? -0.555 -7.939 5.588 1.00 91.75 82 ILE A CA 1
ATOM 627 C C . ILE A 1 82 ? -1.616 -9.032 5.826 1.00 91.75 82 ILE A C 1
ATOM 629 O O . ILE A 1 82 ? -2.406 -8.942 6.763 1.00 91.75 82 ILE A O 1
ATOM 633 N N . GLY A 1 83 ? -1.613 -10.096 5.016 1.00 90.81 83 GLY A N 1
ATOM 634 C CA . GLY A 1 83 ? -2.512 -11.249 5.160 1.00 90.81 83 GLY A CA 1
ATOM 635 C C . GLY A 1 83 ? -1.994 -12.377 6.058 1.00 90.81 83 GLY A C 1
ATOM 636 O O . GLY A 1 83 ? -2.738 -13.306 6.369 1.00 90.81 83 GLY A O 1
ATOM 637 N N . THR A 1 84 ? -0.730 -12.329 6.486 1.00 91.75 84 THR A N 1
ATOM 638 C CA . THR A 1 84 ? -0.058 -13.438 7.187 1.00 91.75 84 THR A CA 1
ATOM 639 C C . THR A 1 84 ? 0.410 -13.055 8.590 1.00 91.75 84 THR A C 1
ATOM 641 O O . THR A 1 84 ? 0.257 -13.843 9.530 1.00 91.75 84 THR A O 1
ATOM 644 N N . VAL A 1 85 ? 0.920 -11.836 8.778 1.00 91.06 85 VAL A N 1
ATOM 645 C CA . VAL A 1 85 ? 1.395 -11.326 10.070 1.00 91.06 85 VAL A CA 1
ATOM 646 C C . VAL A 1 85 ? 0.235 -11.257 11.059 1.00 91.06 85 VAL A C 1
ATOM 648 O O . VAL A 1 85 ? -0.826 -10.702 10.777 1.00 91.06 85 VAL A O 1
ATOM 651 N N . GLY A 1 86 ? 0.417 -11.877 12.229 1.00 90.75 86 GLY A N 1
ATOM 652 C CA . GLY A 1 86 ? -0.626 -11.945 13.255 1.00 90.75 86 GLY A CA 1
ATOM 653 C C . GLY A 1 86 ? -1.925 -12.577 12.756 1.00 90.75 86 GLY A C 1
ATOM 654 O O . GLY A 1 86 ? -2.999 -12.163 13.182 1.00 90.75 86 GLY A O 1
ATOM 655 N N . ASN A 1 87 ? -1.840 -13.545 11.830 1.00 92.31 87 ASN A N 1
ATOM 656 C CA . ASN A 1 87 ? -2.999 -14.158 11.173 1.00 92.31 87 ASN A CA 1
ATOM 657 C C . ASN A 1 87 ? -3.852 -13.142 10.382 1.00 92.31 87 ASN A C 1
ATOM 659 O O . ASN A 1 87 ? -5.068 -13.301 10.282 1.00 92.31 87 ASN A O 1
ATOM 663 N N . GLY A 1 88 ? -3.221 -12.096 9.842 1.00 91.62 88 GLY A N 1
ATOM 664 C CA . GLY A 1 88 ? -3.858 -11.038 9.056 1.00 91.62 88 GLY A CA 1
ATOM 665 C C . GLY A 1 88 ? -4.310 -9.820 9.868 1.00 91.62 88 GLY A C 1
ATOM 666 O O . GLY A 1 88 ? -4.684 -8.811 9.278 1.00 91.62 88 GLY A O 1
ATOM 667 N N . TYR A 1 89 ? -4.257 -9.880 11.203 1.00 93.88 89 TYR A N 1
ATOM 668 C CA . TYR A 1 89 ? -4.590 -8.747 12.080 1.00 93.88 89 TYR A CA 1
ATOM 669 C C . TYR A 1 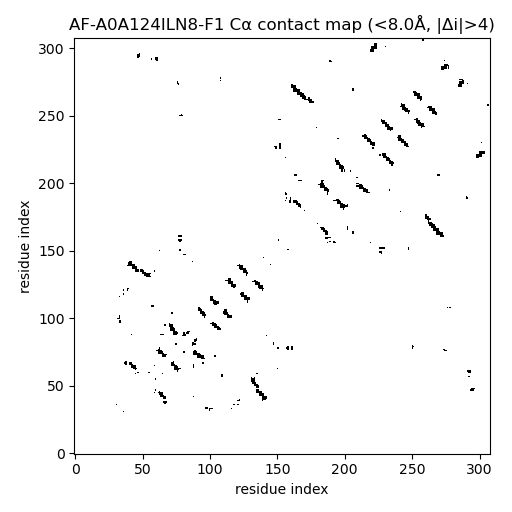89 ? -3.417 -7.777 12.285 1.00 93.88 89 TYR A C 1
ATOM 671 O O . TYR A 1 89 ? -3.614 -6.659 12.764 1.00 93.88 89 TYR A O 1
ATOM 679 N N . GLY A 1 90 ? -2.198 -8.198 11.942 1.00 92.88 90 GLY A N 1
ATOM 680 C CA . GLY A 1 90 ? -0.979 -7.439 12.181 1.00 92.88 90 GLY A CA 1
ATOM 681 C C . GLY A 1 90 ? -0.416 -7.633 13.585 1.00 92.88 90 GLY A C 1
ATOM 682 O O . GLY A 1 90 ? -0.566 -8.686 14.207 1.00 92.88 90 GLY A O 1
ATOM 683 N N . ILE A 1 91 ? 0.293 -6.627 14.089 1.00 92.62 91 ILE A N 1
ATOM 684 C CA . ILE A 1 91 ? 0.943 -6.686 15.404 1.00 92.62 91 ILE A CA 1
ATOM 685 C C . ILE A 1 91 ? 0.070 -6.035 16.472 1.00 92.62 91 ILE A C 1
ATOM 687 O O . ILE A 1 91 ? -0.658 -5.089 16.189 1.00 92.62 91 ILE A O 1
ATOM 691 N N . GLN A 1 92 ? 0.151 -6.518 17.714 1.00 95.06 92 GLN A N 1
ATOM 692 C CA . GLN A 1 92 ? -0.534 -5.863 18.827 1.00 95.06 92 GLN A CA 1
ATOM 693 C C . GLN A 1 92 ? 0.155 -4.529 19.136 1.00 95.06 92 GLN A C 1
ATOM 695 O O . GLN A 1 92 ? 1.339 -4.502 19.475 1.00 95.06 92 GLN A O 1
ATOM 700 N N . ILE A 1 93 ? -0.602 -3.438 19.067 1.00 94.69 93 ILE A N 1
ATOM 701 C CA . ILE A 1 93 ? -0.098 -2.073 19.258 1.00 94.69 93 ILE A CA 1
ATOM 702 C C . ILE A 1 93 ? -0.573 -1.421 20.560 1.00 94.69 93 ILE A C 1
ATOM 704 O O . ILE A 1 93 ? -0.081 -0.356 20.928 1.00 94.69 93 ILE A O 1
ATOM 708 N N . GLY A 1 94 ? -1.494 -2.057 21.284 1.00 96.88 94 GLY A N 1
ATOM 709 C CA . GLY A 1 94 ? -2.004 -1.515 22.536 1.00 96.88 94 GLY A CA 1
ATOM 710 C C . GLY A 1 94 ? -3.243 -2.226 23.056 1.00 96.88 94 GLY A C 1
ATOM 711 O O . GLY A 1 94 ? -3.515 -3.383 22.706 1.00 96.88 94 GLY A O 1
ATOM 712 N N . PHE A 1 95 ? -3.995 -1.498 23.874 1.00 98.50 95 PHE A N 1
ATOM 713 C CA . PHE A 1 95 ? -5.272 -1.909 24.451 1.00 98.50 95 PHE A CA 1
ATOM 714 C C . PHE A 1 95 ? -6.354 -0.876 24.150 1.00 98.50 95 PHE A C 1
ATOM 716 O O . PHE A 1 95 ? -6.040 0.296 23.940 1.00 98.50 95 PHE A O 1
ATOM 723 N N . TYR A 1 96 ? -7.615 -1.307 24.125 1.00 98.44 96 TYR A N 1
ATOM 724 C CA . TYR A 1 96 ? -8.755 -0.404 24.003 1.00 98.44 96 TYR A CA 1
ATOM 725 C C . TYR A 1 96 ? -9.817 -0.653 25.072 1.00 98.44 96 TYR A C 1
ATOM 727 O O . TYR A 1 96 ? -9.922 -1.749 25.619 1.00 98.44 96 TYR A O 1
ATOM 735 N N . ASP A 1 97 ? -10.597 0.389 25.341 1.00 97.81 97 ASP A N 1
ATOM 736 C CA . ASP A 1 97 ? -11.781 0.378 26.196 1.00 97.81 97 ASP A CA 1
ATOM 737 C C . ASP A 1 97 ? -12.896 1.194 25.526 1.00 97.81 97 ASP A C 1
ATOM 739 O O . ASP A 1 97 ? -12.626 2.190 24.848 1.00 97.81 97 ASP A O 1
ATOM 743 N N . THR A 1 98 ? -14.143 0.769 25.719 1.00 97.06 98 THR A N 1
ATOM 744 C CA . THR A 1 98 ? -15.351 1.415 25.185 1.00 97.06 98 THR A CA 1
ATOM 745 C C . THR A 1 98 ? -16.388 1.749 26.262 1.00 97.06 98 THR A C 1
ATOM 747 O O . THR A 1 98 ? -17.503 2.162 25.931 1.00 97.06 98 THR A O 1
ATOM 750 N N . PHE A 1 99 ? -16.073 1.542 27.546 1.00 90.81 99 PHE A N 1
ATOM 751 C CA . PHE A 1 99 ? -17.056 1.523 28.634 1.00 90.81 99 PHE A CA 1
ATOM 752 C C . PHE A 1 99 ? -17.828 2.839 28.827 1.00 90.81 99 PHE A C 1
ATOM 754 O O . PHE A 1 99 ? -19.011 2.814 29.156 1.00 90.81 99 PHE A O 1
ATOM 761 N N . ASP A 1 100 ? -17.201 3.997 28.612 1.00 89.38 100 ASP A N 1
ATOM 762 C CA . ASP A 1 100 ? -17.830 5.311 28.817 1.00 89.38 100 ASP A CA 1
ATOM 763 C C . ASP A 1 100 ? -18.359 5.954 27.524 1.00 89.38 100 ASP A C 1
ATOM 765 O O . ASP A 1 100 ? -18.521 7.175 27.448 1.00 89.38 100 ASP A O 1
ATOM 769 N N . GLY A 1 101 ? -18.634 5.136 26.503 1.00 88.75 101 GLY A N 1
ATOM 770 C CA . GLY A 1 101 ? -19.182 5.592 25.224 1.00 88.75 101 GLY A CA 1
ATOM 771 C C . GLY A 1 101 ? -18.160 6.279 24.316 1.00 88.75 101 GLY A C 1
ATOM 772 O O . GLY A 1 101 ? -18.542 6.889 23.318 1.00 88.75 101 GLY A O 1
ATOM 773 N N . ARG A 1 102 ? -16.867 6.177 24.637 1.00 94.38 102 ARG A N 1
ATOM 774 C CA . ARG A 1 102 ? -15.765 6.587 23.764 1.00 94.38 102 ARG A CA 1
ATOM 775 C C . ARG A 1 102 ? -14.798 5.444 23.549 1.00 94.38 102 ARG A C 1
ATOM 777 O O . ARG A 1 102 ? -14.604 4.630 24.443 1.00 94.38 102 ARG A O 1
ATOM 784 N N . LEU A 1 103 ? -14.167 5.416 22.379 1.00 98.12 103 LEU A N 1
ATOM 785 C CA . LEU A 1 103 ? -13.108 4.457 22.100 1.00 98.12 103 LEU A CA 1
ATOM 786 C C . LEU A 1 103 ? -11.796 5.038 22.622 1.00 98.12 103 LEU A C 1
ATOM 788 O O . LEU A 1 103 ? -11.221 5.948 22.023 1.00 98.12 103 LEU A O 1
ATOM 792 N N . LYS A 1 104 ? -11.329 4.514 23.748 1.00 98.12 104 LYS A N 1
ATOM 793 C CA . LYS A 1 104 ? -10.034 4.866 24.327 1.00 98.12 104 LYS A CA 1
ATOM 794 C C . LYS A 1 104 ? -9.009 3.848 23.884 1.00 98.12 104 LYS A C 1
ATOM 796 O O . LYS A 1 104 ? -9.265 2.656 23.992 1.00 98.12 104 LYS A O 1
ATOM 801 N N . ILE A 1 105 ? -7.855 4.309 23.423 1.00 98.25 105 ILE A N 1
ATOM 802 C CA . ILE A 1 105 ? -6.736 3.451 23.039 1.00 98.25 105 ILE A CA 1
ATOM 803 C C . ILE A 1 105 ? -5.523 3.846 23.871 1.00 98.25 105 ILE A C 1
ATOM 805 O O . ILE A 1 105 ? -5.112 5.004 23.854 1.00 98.25 105 ILE A O 1
ATOM 809 N N . ASP A 1 106 ? -4.948 2.879 24.577 1.00 97.94 106 ASP A N 1
ATOM 810 C CA . ASP A 1 106 ? -3.628 2.980 25.196 1.00 97.94 106 ASP A CA 1
ATOM 811 C C . ASP A 1 106 ? -2.609 2.343 24.244 1.00 97.94 106 ASP A C 1
ATOM 813 O O . ASP A 1 106 ? -2.507 1.115 24.154 1.00 97.94 106 ASP A O 1
ATOM 817 N N . HIS A 1 107 ? -1.933 3.175 23.448 1.00 96.25 107 HIS A N 1
ATOM 818 C CA . HIS A 1 107 ? -0.942 2.726 22.478 1.00 96.25 107 HIS A CA 1
ATOM 819 C C . HIS A 1 107 ? 0.416 2.543 23.153 1.00 96.25 107 HIS A C 1
ATOM 821 O O . HIS A 1 107 ? 0.952 3.480 23.750 1.00 96.25 107 HIS A O 1
ATOM 827 N N . ASN A 1 108 ? 1.039 1.382 22.934 1.00 92.31 108 ASN A N 1
ATOM 828 C CA . ASN A 1 108 ? 2.2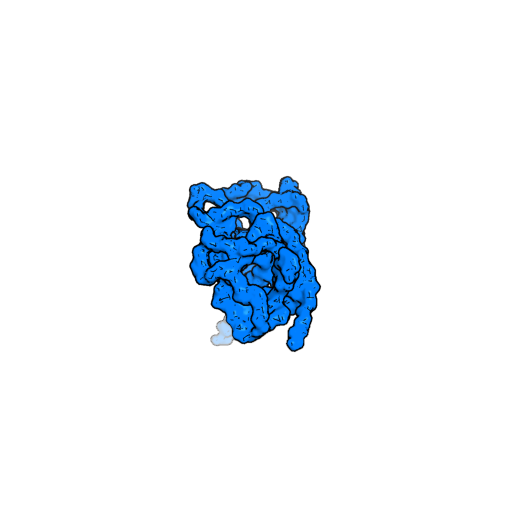92 0.966 23.573 1.00 92.31 108 ASN A CA 1
ATOM 829 C C . ASN A 1 108 ? 3.419 2.009 23.480 1.00 92.31 108 ASN A C 1
ATOM 831 O O . ASN A 1 108 ? 4.312 2.031 24.325 1.00 92.31 108 ASN A O 1
ATOM 835 N N . LEU A 1 109 ? 3.417 2.831 22.424 1.00 90.25 109 LEU A N 1
ATOM 836 C CA . LEU A 1 109 ? 4.477 3.801 22.149 1.00 90.25 109 LEU A CA 1
ATOM 837 C C . LEU A 1 109 ? 3.982 5.236 21.948 1.00 90.25 109 LEU A C 1
ATOM 839 O O . LEU A 1 109 ? 4.778 6.162 22.079 1.00 90.25 109 LEU A O 1
ATOM 843 N N . ASP A 1 110 ? 2.716 5.441 21.586 1.00 90.38 110 ASP A N 1
ATOM 844 C CA . ASP A 1 110 ? 2.159 6.772 21.271 1.00 90.38 110 ASP A CA 1
ATOM 845 C C . ASP A 1 110 ? 1.317 7.325 22.429 1.00 90.38 110 ASP A C 1
ATOM 847 O O . ASP A 1 110 ? 0.961 8.499 22.421 1.00 90.38 110 ASP A O 1
ATOM 851 N N . GLY A 1 111 ? 1.065 6.513 23.460 1.00 93.69 111 GLY A N 1
ATOM 852 C CA . GLY A 1 111 ? 0.297 6.906 24.632 1.00 93.69 111 GLY A CA 1
ATOM 853 C C . GLY A 1 111 ? -1.209 6.828 24.401 1.00 93.69 111 GLY A C 1
ATOM 854 O O . GLY A 1 111 ? -1.698 6.031 23.600 1.00 93.69 111 GLY A O 1
ATOM 855 N N . PHE A 1 112 ? -1.947 7.645 25.147 1.00 96.75 112 PHE A N 1
ATOM 856 C CA . PHE A 1 112 ? -3.400 7.561 25.230 1.00 96.75 112 PHE A CA 1
ATOM 857 C C . PHE A 1 112 ? -4.101 8.413 24.173 1.00 96.75 112 PHE A C 1
ATOM 859 O O . PHE A 1 112 ? -3.844 9.611 24.058 1.00 96.75 112 PHE A O 1
ATOM 866 N N . TYR A 1 113 ? -5.064 7.806 23.485 1.00 97.62 113 TYR A N 1
ATOM 867 C CA . TYR A 1 113 ? -5.952 8.453 22.525 1.00 97.62 113 TYR A CA 1
ATOM 868 C C . TYR A 1 113 ? -7.407 8.198 22.890 1.00 97.62 113 TYR A C 1
ATOM 870 O O . TYR A 1 113 ? -7.751 7.158 23.450 1.00 97.62 113 TYR A O 1
ATOM 878 N N . ASN A 1 114 ? -8.268 9.158 22.571 1.00 96.94 114 ASN A N 1
ATOM 879 C CA . ASN A 1 114 ? -9.684 9.104 22.896 1.00 96.94 114 ASN A CA 1
ATOM 880 C C . ASN A 1 114 ? -10.499 9.557 21.686 1.00 96.94 114 ASN A C 1
ATOM 882 O O . ASN A 1 114 ? -10.397 10.712 21.270 1.00 96.94 114 ASN A O 1
ATOM 886 N N . PHE A 1 115 ? -11.294 8.650 21.129 1.00 98.12 115 PHE A N 1
ATOM 887 C CA . PHE A 1 115 ? -12.038 8.873 19.898 1.00 98.12 115 PHE A CA 1
ATOM 888 C C . PHE A 1 115 ? -13.538 8.919 20.156 1.00 98.12 115 PHE A C 1
ATOM 890 O O . PHE A 1 115 ? -14.101 8.057 20.839 1.00 98.12 115 PHE A O 1
ATOM 897 N N . ASP A 1 116 ? -14.198 9.877 19.508 1.00 97.88 116 ASP A N 1
ATOM 898 C CA . ASP A 1 116 ? -15.624 9.749 19.237 1.00 97.88 116 ASP A CA 1
ATOM 899 C C . ASP A 1 116 ? -15.796 8.796 18.045 1.00 97.88 116 ASP A C 1
ATOM 901 O O . ASP A 1 116 ? -15.193 9.001 16.984 1.00 97.88 116 ASP A O 1
ATOM 905 N N . VAL A 1 117 ? -16.637 7.774 18.203 1.00 97.50 117 VAL A N 1
ATOM 906 C CA . VAL A 1 117 ? -16.965 6.835 17.126 1.00 97.50 117 VAL A CA 1
ATOM 907 C C . VAL A 1 117 ? -18.303 7.219 16.515 1.00 97.50 117 VAL A C 1
ATOM 909 O O . VAL A 1 117 ? -19.324 7.271 17.197 1.00 97.50 117 VAL A O 1
ATOM 912 N N . ILE A 1 118 ? -18.297 7.500 15.215 1.00 96.62 118 ILE A N 1
ATOM 913 C CA . ILE A 1 118 ? -19.498 7.851 14.456 1.00 96.62 118 ILE A CA 1
ATOM 914 C C . ILE A 1 118 ? -19.797 6.690 13.516 1.00 96.62 118 ILE A C 1
ATOM 916 O O . ILE A 1 118 ? -19.112 6.511 12.508 1.00 96.62 118 ILE A O 1
ATOM 920 N N . GLN A 1 119 ? -20.817 5.901 13.838 1.00 95.56 119 GLN A N 1
ATOM 921 C CA . GLN A 1 119 ? -21.253 4.810 12.977 1.00 95.56 119 GLN A CA 1
ATOM 922 C C . GLN A 1 119 ? -22.079 5.360 11.810 1.00 95.56 119 GLN A C 1
ATOM 924 O O . GLN A 1 119 ? -23.108 6.001 12.012 1.00 95.56 119 GLN A O 1
ATOM 929 N N . LEU A 1 120 ? -21.622 5.115 10.582 1.00 95.62 120 LEU A N 1
ATOM 930 C CA . LEU A 1 120 ? -22.364 5.443 9.362 1.00 95.62 120 LEU A CA 1
ATOM 931 C C . LEU A 1 120 ? -23.162 4.234 8.863 1.00 95.62 120 LEU A C 1
ATOM 933 O O . LEU A 1 120 ? -24.247 4.389 8.311 1.00 95.62 120 LEU A O 1
ATOM 937 N N . SER A 1 121 ? -22.623 3.030 9.065 1.00 95.44 121 SER A N 1
ATOM 938 C CA . SER A 1 121 ? -23.291 1.746 8.837 1.00 95.44 121 SER A CA 1
ATOM 939 C C . SER A 1 121 ? -22.569 0.631 9.611 1.00 95.44 121 SER A C 1
ATOM 941 O O . SER A 1 121 ? -21.585 0.891 10.302 1.00 95.44 121 SER A O 1
ATOM 943 N N . VAL A 1 122 ? -23.020 -0.621 9.485 1.00 93.19 122 VAL A N 1
ATOM 944 C CA . VAL A 1 122 ? -22.389 -1.780 10.152 1.00 93.19 122 VAL A CA 1
ATOM 945 C C . VAL A 1 122 ? -20.916 -1.980 9.763 1.00 93.19 122 VAL A C 1
ATOM 947 O O . VAL A 1 122 ? -20.124 -2.455 10.568 1.00 93.19 122 VAL A O 1
ATOM 950 N N . ASN A 1 123 ? -20.531 -1.583 8.551 1.00 96.56 123 ASN A N 1
ATOM 951 C CA . ASN A 1 123 ? -19.180 -1.733 8.012 1.00 96.56 123 ASN A CA 1
ATOM 952 C C . ASN A 1 123 ? -18.546 -0.387 7.634 1.00 96.56 123 ASN A C 1
ATOM 954 O O . ASN A 1 123 ? -17.609 -0.345 6.841 1.00 96.56 123 ASN A O 1
ATOM 958 N N . ASN A 1 124 ? -19.049 0.724 8.173 1.00 98.00 124 ASN A N 1
ATOM 959 C CA . ASN A 1 124 ? -18.440 2.032 7.975 1.00 98.00 124 ASN A CA 1
ATOM 960 C C . ASN A 1 124 ? -18.567 2.865 9.246 1.00 98.00 124 ASN A C 1
ATOM 962 O O . ASN A 1 124 ? -19.678 3.223 9.656 1.00 98.00 124 ASN A O 1
ATOM 966 N N . ILE A 1 125 ? -17.423 3.187 9.841 1.00 98.19 125 ILE A N 1
ATOM 967 C CA . ILE A 1 125 ? -17.329 4.056 11.008 1.00 98.19 125 ILE A CA 1
ATOM 968 C C . ILE A 1 125 ? -16.329 5.174 10.743 1.00 98.19 125 ILE A C 1
ATOM 970 O O . ILE A 1 125 ? -15.401 5.043 9.946 1.00 98.19 125 ILE A O 1
ATOM 974 N N . LYS A 1 126 ? -16.482 6.272 11.476 1.00 98.31 126 LYS A N 1
ATOM 975 C CA . LYS A 1 126 ? -15.459 7.306 11.581 1.00 98.31 126 LYS A CA 1
ATOM 976 C C . LYS A 1 126 ? -14.896 7.347 12.988 1.00 98.31 126 LYS A C 1
ATOM 978 O O . LYS A 1 126 ? -15.661 7.371 13.951 1.00 98.31 126 LYS A O 1
ATOM 983 N N . LEU A 1 127 ? -13.572 7.415 13.086 1.00 98.25 127 LEU A N 1
ATOM 984 C CA . LEU A 1 127 ? -12.863 7.701 14.331 1.00 98.25 127 LEU A CA 1
ATOM 985 C C . LEU A 1 127 ? -12.477 9.173 14.333 1.00 98.25 127 LEU A C 1
ATOM 987 O O . LEU A 1 127 ? -11.599 9.577 13.569 1.00 98.25 127 LEU A O 1
ATOM 991 N N . ARG A 1 128 ? -13.147 9.978 15.157 1.00 98.38 128 ARG A N 1
ATOM 992 C CA . ARG A 1 128 ? -12.850 11.405 15.298 1.00 98.38 128 ARG A CA 1
ATOM 993 C C . ARG 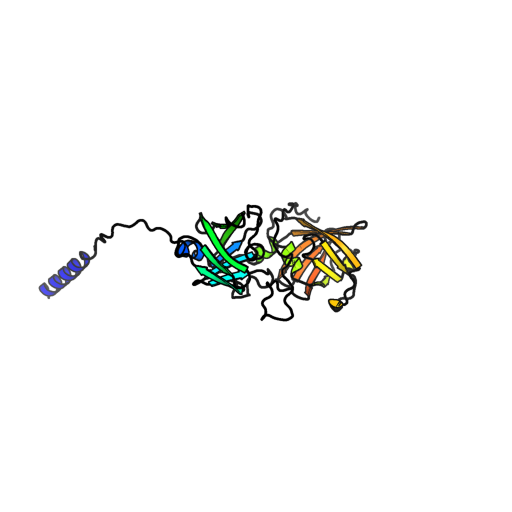A 1 128 ? -12.021 11.649 16.549 1.00 98.38 128 ARG A C 1
ATOM 995 O O . ARG A 1 128 ? -12.484 11.401 17.660 1.00 98.38 128 ARG A O 1
ATOM 1002 N N . ASP A 1 129 ? -10.835 12.208 16.353 1.00 97.75 129 ASP A N 1
ATOM 1003 C CA . ASP A 1 129 ? -10.004 12.754 17.416 1.00 97.75 129 ASP A CA 1
ATOM 1004 C C . ASP A 1 129 ? -10.149 14.280 17.441 1.00 97.75 129 ASP A C 1
ATOM 1006 O O . ASP A 1 129 ? -9.652 14.997 16.567 1.00 97.75 129 ASP A O 1
ATOM 1010 N N . ASN A 1 130 ? -10.860 14.779 18.453 1.00 95.00 130 ASN A N 1
ATOM 1011 C CA . ASN A 1 130 ? -11.081 16.213 18.620 1.00 95.00 130 ASN A CA 1
ATOM 1012 C C . ASN A 1 130 ? -9.808 16.955 19.049 1.00 95.00 130 ASN A C 1
ATOM 1014 O O . ASN A 1 130 ? -9.685 18.142 18.759 1.00 95.00 130 ASN A O 1
ATOM 1018 N N . TYR A 1 131 ? -8.880 16.286 19.740 1.00 96.06 131 TYR A N 1
ATOM 1019 C CA . TYR A 1 131 ? -7.646 16.909 20.215 1.00 96.06 131 TYR A CA 1
ATOM 1020 C C . TYR A 1 131 ? -6.693 17.167 19.049 1.00 96.06 131 TYR A C 1
ATOM 1022 O O . TYR A 1 131 ? -6.211 18.284 18.878 1.00 96.06 131 TYR A O 1
ATOM 1030 N N . ASN A 1 132 ? -6.490 16.152 18.205 1.00 95.69 132 ASN A N 1
ATOM 1031 C CA . ASN A 1 132 ? -5.634 16.262 17.025 1.00 95.69 132 ASN A CA 1
ATOM 1032 C C . ASN A 1 132 ? -6.359 16.846 15.798 1.00 95.69 132 ASN A C 1
ATOM 1034 O O . ASN A 1 132 ? -5.745 16.996 14.750 1.00 95.69 132 ASN A O 1
ATOM 1038 N N . ASN A 1 133 ? -7.645 17.205 15.895 1.00 96.81 133 ASN A N 1
ATOM 1039 C CA . ASN A 1 133 ? -8.443 17.743 14.785 1.00 96.81 133 ASN A CA 1
ATOM 1040 C C . ASN A 1 133 ? -8.342 16.886 13.507 1.00 96.81 133 ASN A C 1
ATOM 1042 O O . ASN A 1 133 ? -8.002 17.380 12.424 1.00 96.81 133 ASN A O 1
ATOM 1046 N N . VAL A 1 134 ? -8.609 15.586 13.646 1.00 97.38 134 VAL A N 1
ATOM 1047 C CA . VAL A 1 134 ? -8.565 14.614 12.547 1.00 97.38 134 VAL A CA 1
ATOM 1048 C C . VAL A 1 134 ? -9.690 13.590 12.679 1.00 97.38 134 VAL A C 1
ATOM 1050 O O . VAL A 1 134 ? -10.158 13.267 13.769 1.00 97.38 134 VAL A O 1
ATOM 1053 N N . THR A 1 135 ? -10.197 13.112 11.549 1.00 98.25 135 THR A N 1
ATOM 1054 C CA . THR A 1 135 ? -11.233 12.082 11.476 1.00 98.25 135 THR A CA 1
ATOM 1055 C C . THR A 1 135 ? -10.870 11.067 10.407 1.00 98.25 135 THR A C 1
ATOM 1057 O O . THR A 1 135 ? -10.802 11.422 9.230 1.00 98.25 135 THR A O 1
ATOM 1060 N N . TYR A 1 136 ? -10.680 9.815 10.812 1.00 98.19 136 TYR A N 1
ATOM 1061 C CA . TYR A 1 136 ? -10.357 8.696 9.927 1.00 98.19 136 TYR A CA 1
ATOM 1062 C C . TYR A 1 136 ? -11.626 7.951 9.520 1.00 98.19 136 TYR A C 1
ATOM 1064 O O . TYR A 1 136 ? -12.486 7.698 10.364 1.00 98.19 136 TYR A O 1
ATOM 1072 N N . ASN A 1 137 ? -11.734 7.593 8.240 1.00 97.88 137 ASN A N 1
ATOM 1073 C CA . ASN A 1 137 ? -12.802 6.745 7.715 1.00 97.88 137 ASN A CA 1
ATOM 1074 C C . ASN A 1 137 ? -12.347 5.280 7.726 1.00 97.88 137 ASN A C 1
ATOM 1076 O O . ASN A 1 137 ? -11.293 4.959 7.178 1.00 97.88 137 ASN A O 1
ATOM 1080 N N . LEU A 1 138 ? -13.125 4.404 8.358 1.00 98.25 138 LEU A N 1
ATOM 1081 C CA . LEU A 1 138 ? -12.804 2.989 8.518 1.00 98.25 138 LEU A CA 1
ATOM 1082 C C . LEU A 1 138 ? -13.877 2.137 7.839 1.00 98.25 138 LEU A C 1
ATOM 1084 O O . LEU A 1 138 ? -15.064 2.255 8.146 1.00 98.25 138 LEU A O 1
ATOM 1088 N N . LEU A 1 139 ? -13.439 1.255 6.942 1.00 98.12 139 LEU A N 1
ATOM 1089 C CA . LEU A 1 139 ? -14.285 0.299 6.233 1.00 98.12 139 LEU A CA 1
ATOM 1090 C C . LEU A 1 139 ? -14.102 -1.092 6.845 1.00 98.12 139 LEU A C 1
ATOM 1092 O O . LEU A 1 139 ? -12.987 -1.605 6.904 1.00 98.12 139 LEU A O 1
ATOM 1096 N N . GLY A 1 140 ? -15.191 -1.671 7.339 1.00 97.69 140 GLY A N 1
ATOM 1097 C CA . GLY A 1 140 ? -15.206 -2.936 8.065 1.00 97.69 140 GLY A CA 1
ATOM 1098 C C . GLY A 1 140 ? -15.314 -4.143 7.139 1.00 97.69 140 GLY A C 1
ATOM 1099 O O . GLY A 1 140 ? -16.097 -4.138 6.188 1.00 97.69 140 GLY A O 1
ATOM 1100 N N . TYR A 1 141 ? -14.548 -5.187 7.440 1.00 97.81 141 TYR A N 1
ATOM 1101 C CA . TYR A 1 141 ? -14.538 -6.440 6.695 1.00 97.81 141 TYR A CA 1
ATOM 1102 C C . TYR A 1 141 ? -14.435 -7.647 7.625 1.00 97.81 141 TYR A C 1
ATOM 1104 O O . TYR A 1 141 ? -13.782 -7.608 8.669 1.00 97.81 141 TYR A O 1
ATOM 1112 N N . GLN A 1 142 ? -15.037 -8.753 7.193 1.00 96.94 142 GLN A N 1
ATOM 1113 C CA . GLN A 1 142 ? -14.729 -10.073 7.733 1.00 96.94 142 GLN A CA 1
ATOM 1114 C C . GLN A 1 142 ? -13.414 -10.557 7.123 1.00 96.94 142 GLN A C 1
ATOM 1116 O O . GLN A 1 142 ? -13.188 -10.410 5.918 1.00 96.94 142 GLN A O 1
ATOM 1121 N N . LYS A 1 143 ? -12.550 -11.164 7.936 1.00 93.69 143 LYS A N 1
ATOM 1122 C CA . LYS A 1 143 ? -11.191 -11.540 7.527 1.00 93.69 143 LYS A CA 1
ATOM 1123 C C . LYS A 1 143 ? -11.180 -12.558 6.392 1.00 93.69 143 LYS A C 1
ATOM 1125 O O . LYS A 1 143 ? -10.311 -12.524 5.530 1.00 93.69 143 LYS A O 1
ATOM 1130 N N . SER A 1 144 ? -12.156 -13.463 6.390 1.00 93.44 144 SER A N 1
ATOM 1131 C CA . SER A 1 144 ? -12.309 -14.510 5.374 1.00 93.44 144 SER A CA 1
ATOM 1132 C C . SER A 1 144 ? -12.688 -13.981 3.989 1.00 93.44 144 SER A C 1
ATOM 1134 O O . SER A 1 144 ? -12.520 -14.702 3.009 1.00 93.44 144 SER A O 1
ATOM 1136 N N . THR A 1 145 ? -13.200 -12.752 3.902 1.00 93.56 145 THR A N 1
ATOM 1137 C CA . THR A 1 145 ? -13.648 -12.121 2.652 1.00 93.56 145 THR A CA 1
ATOM 1138 C C . THR A 1 145 ? -12.869 -10.851 2.319 1.00 93.56 145 THR A C 1
ATOM 1140 O O . THR A 1 145 ? -13.237 -10.146 1.385 1.00 93.56 145 THR A O 1
ATOM 1143 N N . PHE A 1 146 ? -11.850 -10.510 3.109 1.00 95.38 146 PHE A N 1
ATOM 1144 C CA . PHE A 1 146 ? -11.049 -9.317 2.882 1.00 95.38 146 PHE A CA 1
ATOM 1145 C C . PHE A 1 146 ? -10.084 -9.546 1.718 1.00 95.38 146 PHE A C 1
ATOM 1147 O O . PHE A 1 146 ? -9.321 -10.513 1.709 1.00 95.38 146 PHE A O 1
ATOM 1154 N N . ASP A 1 147 ? -10.134 -8.653 0.734 1.00 94.06 147 ASP A N 1
ATOM 1155 C CA . ASP A 1 147 ? -9.262 -8.699 -0.433 1.00 94.06 147 ASP A CA 1
ATOM 1156 C C . ASP A 1 147 ? -7.917 -8.049 -0.094 1.00 94.06 147 ASP A C 1
ATOM 1158 O O . ASP A 1 147 ? -7.725 -6.842 -0.247 1.00 94.06 147 ASP A O 1
ATOM 1162 N N . TYR A 1 148 ? -6.996 -8.860 0.425 1.00 91.31 148 TYR A N 1
ATOM 1163 C CA . TYR A 1 148 ? -5.643 -8.415 0.755 1.00 91.31 148 TYR A CA 1
ATOM 1164 C C . TYR A 1 148 ? -4.853 -7.974 -0.482 1.00 91.31 148 TYR A C 1
ATOM 1166 O O . TYR A 1 148 ? -4.030 -7.064 -0.373 1.00 91.31 148 TYR A O 1
ATOM 1174 N N . ASP A 1 149 ? -5.125 -8.571 -1.646 1.00 91.38 149 ASP A N 1
ATOM 1175 C CA . ASP A 1 149 ? -4.428 -8.243 -2.887 1.00 91.38 149 ASP A CA 1
ATOM 1176 C C . ASP A 1 149 ? -4.775 -6.816 -3.328 1.00 91.38 149 ASP A C 1
ATOM 1178 O O . ASP A 1 149 ? -3.893 -6.032 -3.687 1.00 91.38 149 ASP A O 1
ATOM 1182 N N . GLN A 1 150 ? -6.049 -6.426 -3.207 1.00 93.06 150 GLN A N 1
ATOM 1183 C CA . GLN A 1 150 ? -6.501 -5.075 -3.537 1.00 93.06 150 GLN A CA 1
ATOM 1184 C C . GLN A 1 150 ? -5.803 -3.988 -2.707 1.00 93.06 150 GLN A C 1
ATOM 1186 O O . GLN A 1 150 ? -5.537 -2.897 -3.219 1.00 93.06 150 GLN A O 1
ATOM 1191 N N . VAL A 1 151 ? -5.440 -4.278 -1.452 1.00 94.00 151 VAL A N 1
ATOM 1192 C CA . VAL A 1 151 ? -4.790 -3.296 -0.570 1.00 94.00 151 VAL A CA 1
ATOM 1193 C C . VAL A 1 151 ? -3.434 -2.851 -1.123 1.00 94.00 151 VAL A C 1
ATOM 1195 O O . VAL A 1 151 ? -3.102 -1.666 -1.009 1.00 94.00 151 VAL A O 1
ATOM 1198 N N . PHE A 1 152 ? -2.681 -3.749 -1.776 1.00 95.31 152 PHE A N 1
ATOM 1199 C CA . PHE A 1 152 ? -1.430 -3.385 -2.453 1.00 95.31 152 PHE A CA 1
ATOM 1200 C C . PHE A 1 152 ? -1.681 -2.356 -3.553 1.00 95.31 152 PHE A C 1
ATOM 1202 O O . PHE A 1 152 ? -0.980 -1.353 -3.637 1.00 95.31 152 PHE A O 1
ATOM 1209 N N . TYR A 1 153 ? -2.707 -2.568 -4.376 1.00 95.81 153 TYR A N 1
ATOM 1210 C CA . TYR A 1 153 ? -3.025 -1.679 -5.491 1.00 95.81 153 TYR A CA 1
ATOM 1211 C C . TYR A 1 153 ? -3.581 -0.331 -5.038 1.00 95.81 153 TYR A C 1
ATOM 1213 O O . TYR A 1 153 ? -3.310 0.692 -5.672 1.00 95.81 153 TYR A O 1
ATOM 1221 N N . ASP A 1 154 ? -4.326 -0.298 -3.938 1.00 94.31 154 ASP A N 1
ATOM 1222 C CA . ASP A 1 154 ? -4.831 0.951 -3.372 1.00 94.31 154 ASP A CA 1
ATOM 1223 C C . ASP A 1 154 ? -3.701 1.803 -2.772 1.00 94.31 154 ASP A C 1
ATOM 1225 O O . ASP A 1 154 ? -3.790 3.035 -2.775 1.00 94.31 154 ASP A O 1
ATOM 1229 N N . ASN A 1 155 ? -2.609 1.161 -2.343 1.00 94.69 155 ASN A N 1
ATOM 1230 C CA . ASN A 1 155 ? -1.488 1.755 -1.615 1.00 94.69 155 ASN A CA 1
ATOM 1231 C C . ASN A 1 155 ? -0.127 1.470 -2.290 1.00 94.69 155 ASN A C 1
ATOM 1233 O O . ASN A 1 155 ? 0.869 1.227 -1.612 1.00 94.69 155 ASN A O 1
ATOM 1237 N N . ILE A 1 156 ? -0.065 1.463 -3.623 1.00 95.44 156 ILE A N 1
ATOM 1238 C CA . ILE A 1 156 ? 1.090 0.899 -4.341 1.00 95.44 156 ILE A CA 1
ATOM 1239 C C . ILE A 1 156 ? 2.399 1.676 -4.141 1.00 95.44 156 ILE A C 1
ATOM 1241 O O . ILE A 1 156 ? 3.452 1.060 -4.019 1.00 95.44 156 ILE A O 1
ATOM 1245 N N . GLU A 1 157 ? 2.355 3.004 -4.027 1.00 94.19 157 GLU A N 1
ATOM 1246 C CA . GLU A 1 157 ? 3.529 3.847 -3.743 1.00 94.19 157 GLU A CA 1
ATOM 1247 C C . GLU A 1 157 ? 4.159 3.432 -2.413 1.00 94.19 157 GLU A C 1
ATOM 1249 O O . GLU A 1 157 ? 5.370 3.289 -2.285 1.00 94.19 157 GLU A O 1
ATOM 1254 N N . TYR A 1 158 ? 3.306 3.149 -1.433 1.00 94.19 158 TYR A N 1
ATOM 1255 C CA . TYR A 1 158 ? 3.707 2.688 -0.119 1.00 94.19 158 TYR A CA 1
ATOM 1256 C C . TYR A 1 158 ? 4.279 1.272 -0.142 1.00 94.19 158 TYR A C 1
ATOM 1258 O O . TYR A 1 158 ? 5.259 1.016 0.553 1.00 94.19 158 TYR A O 1
ATOM 1266 N N . PHE A 1 159 ? 3.705 0.373 -0.944 1.00 95.62 159 PHE A N 1
ATOM 1267 C CA . PHE A 1 159 ? 4.219 -0.987 -1.119 1.00 95.62 159 PHE A CA 1
ATOM 1268 C C . PHE A 1 159 ? 5.622 -0.993 -1.731 1.00 95.62 159 PHE A C 1
ATOM 1270 O O . PHE A 1 159 ? 6.518 -1.675 -1.236 1.00 95.62 159 PHE A O 1
ATOM 1277 N N . LEU A 1 160 ? 5.829 -0.192 -2.778 1.00 95.62 160 LEU A N 1
ATOM 1278 C CA . LEU A 1 160 ? 7.112 -0.087 -3.469 1.00 95.62 160 LEU A CA 1
ATOM 1279 C C . LEU A 1 160 ? 8.246 0.392 -2.546 1.00 95.62 160 LEU A C 1
ATOM 1281 O O . LEU A 1 160 ? 9.406 0.067 -2.789 1.00 95.62 160 LEU A O 1
ATOM 1285 N N . GLN A 1 161 ? 7.915 1.101 -1.468 1.00 93.75 161 GLN A N 1
ATOM 1286 C CA . GLN A 1 161 ? 8.865 1.606 -0.474 1.00 93.75 161 GLN A CA 1
ATOM 1287 C C . GLN A 1 161 ? 9.245 0.585 0.612 1.00 93.75 161 GLN A C 1
ATOM 1289 O O . GLN A 1 161 ? 10.117 0.867 1.429 1.00 93.75 161 GLN A O 1
ATOM 1294 N N . GLU A 1 162 ? 8.613 -0.593 0.673 1.00 94.19 162 GLU A N 1
ATOM 1295 C CA . GLU A 1 162 ? 8.865 -1.570 1.752 1.00 94.19 162 GLU A CA 1
ATOM 1296 C C . GLU A 1 162 ? 10.105 -2.445 1.520 1.00 94.19 162 GLU A C 1
ATOM 1298 O O . GLU A 1 162 ? 10.417 -3.321 2.328 1.00 94.19 162 GLU A O 1
ATOM 1303 N N . TYR A 1 163 ? 10.849 -2.182 0.447 1.00 95.50 163 TYR A N 1
ATOM 1304 C CA . TYR A 1 163 ? 12.126 -2.816 0.148 1.00 95.50 163 TYR A CA 1
ATOM 1305 C C . TYR A 1 163 ? 13.207 -1.770 -0.092 1.00 95.50 163 TYR A C 1
ATOM 1307 O O . TYR A 1 163 ? 12.988 -0.757 -0.749 1.00 95.50 163 TYR A O 1
ATOM 1315 N N . SER A 1 164 ? 14.411 -2.056 0.403 1.00 95.38 164 SER A N 1
ATOM 1316 C CA . SER A 1 164 ? 15.581 -1.201 0.181 1.00 95.38 164 SER A CA 1
ATOM 1317 C C . SER A 1 164 ? 15.967 -1.133 -1.298 1.00 95.38 164 SER A C 1
ATOM 1319 O O . SER A 1 164 ? 16.486 -0.115 -1.738 1.00 95.38 164 SER A O 1
ATOM 1321 N N . ALA A 1 165 ? 15.739 -2.211 -2.051 1.00 97.88 165 ALA A N 1
ATOM 1322 C CA . ALA A 1 165 ? 15.903 -2.252 -3.498 1.00 97.88 165 ALA A CA 1
ATOM 1323 C C . ALA A 1 165 ? 14.976 -3.310 -4.108 1.00 97.88 165 ALA A C 1
ATOM 1325 O O . ALA A 1 165 ? 14.701 -4.339 -3.496 1.00 97.88 165 ALA A O 1
ATOM 1326 N N . TRP A 1 166 ? 14.558 -3.089 -5.341 1.00 98.69 166 TRP A N 1
ATOM 1327 C CA . TRP A 1 166 ? 13.910 -4.053 -6.215 1.00 98.69 166 TRP A CA 1
ATOM 1328 C C . TRP A 1 166 ? 14.956 -4.528 -7.219 1.00 98.69 166 TRP A C 1
ATOM 1330 O O . TRP A 1 166 ? 15.449 -3.729 -8.005 1.00 98.69 166 TRP A O 1
ATOM 1340 N N . GLU A 1 167 ? 15.331 -5.804 -7.181 1.00 98.81 167 GLU A N 1
ATOM 1341 C CA . GLU A 1 167 ? 16.339 -6.396 -8.069 1.00 98.81 167 GLU A CA 1
ATOM 1342 C C . GLU A 1 167 ? 15.671 -7.120 -9.235 1.00 98.81 167 GLU A C 1
ATOM 1344 O O . GLU A 1 167 ? 14.768 -7.935 -9.031 1.00 98.81 167 GLU A O 1
ATOM 1349 N N . LYS A 1 168 ? 16.128 -6.859 -10.459 1.00 98.75 168 LYS A N 1
ATOM 1350 C CA . LYS A 1 168 ? 15.644 -7.532 -11.660 1.00 98.75 168 LYS A CA 1
ATOM 1351 C C . LYS A 1 168 ? 16.014 -9.008 -11.602 1.00 98.75 168 LYS A C 1
ATOM 1353 O O . LYS A 1 168 ? 17.176 -9.385 -11.485 1.00 98.75 168 LYS A O 1
ATOM 1358 N N . THR A 1 169 ? 15.000 -9.849 -11.724 1.00 98.56 169 THR A N 1
ATOM 1359 C CA . THR A 1 169 ? 15.115 -11.314 -11.651 1.00 98.56 169 THR A CA 1
ATOM 1360 C C . THR A 1 169 ? 14.682 -12.008 -12.932 1.00 98.56 169 THR A C 1
ATOM 1362 O O . THR A 1 169 ? 14.975 -13.187 -13.121 1.00 98.56 169 THR A O 1
ATOM 1365 N N . TYR A 1 170 ? 14.019 -11.280 -13.829 1.00 98.56 170 TYR A N 1
ATOM 1366 C CA . TYR A 1 170 ? 13.585 -11.793 -15.117 1.00 98.56 170 TYR A CA 1
ATOM 1367 C C . TYR A 1 170 ? 13.487 -10.674 -16.154 1.00 98.56 170 TYR A C 1
ATOM 1369 O O . TYR A 1 170 ? 13.177 -9.524 -15.838 1.00 98.56 170 TYR A O 1
ATOM 1377 N N . THR A 1 171 ? 13.730 -11.039 -17.408 1.00 98.44 171 THR A N 1
ATOM 1378 C CA . THR A 1 171 ? 13.460 -10.238 -18.602 1.00 98.44 171 THR A CA 1
ATOM 1379 C C . THR A 1 171 ? 12.929 -11.188 -19.665 1.00 98.44 171 THR A C 1
ATOM 1381 O O . THR A 1 171 ? 13.523 -12.243 -19.898 1.00 98.44 171 THR A O 1
ATOM 1384 N N . SER A 1 172 ? 11.793 -10.858 -20.273 1.00 98.06 172 SER A N 1
ATOM 1385 C CA . SER A 1 172 ? 11.199 -11.701 -21.305 1.00 98.06 172 SER A CA 1
ATOM 1386 C C . SER A 1 172 ? 12.053 -11.750 -22.564 1.00 98.06 172 SER A C 1
ATOM 1388 O O . SER A 1 172 ? 12.739 -10.798 -22.911 1.00 98.06 172 SER A O 1
ATOM 1390 N N . THR A 1 173 ? 11.942 -12.853 -23.303 1.00 96.50 173 THR A N 1
ATOM 1391 C CA . THR A 1 173 ? 12.504 -12.962 -24.658 1.00 96.50 173 THR A CA 1
ATOM 1392 C C . THR A 1 173 ? 11.670 -12.230 -25.711 1.00 96.50 173 THR A C 1
ATOM 1394 O O . THR A 1 173 ? 12.137 -12.040 -26.830 1.00 96.50 173 THR A O 1
ATOM 1397 N N . ALA A 1 174 ? 10.429 -11.869 -25.373 1.00 94.62 174 ALA A N 1
ATOM 1398 C CA . ALA A 1 174 ? 9.565 -11.024 -26.184 1.00 94.62 174 ALA A CA 1
ATOM 1399 C C . ALA A 1 174 ? 9.863 -9.538 -25.936 1.00 94.62 174 ALA A C 1
ATOM 1401 O O . ALA A 1 174 ? 10.272 -9.172 -24.832 1.00 94.62 174 ALA A O 1
ATOM 1402 N N . GLY A 1 175 ? 9.580 -8.722 -26.951 1.00 95.94 175 GLY A N 1
ATOM 1403 C CA . GLY A 1 175 ? 9.772 -7.276 -26.943 1.00 95.94 175 GLY A CA 1
ATOM 1404 C C . GLY A 1 175 ? 11.035 -6.825 -27.676 1.00 95.94 175 GLY A C 1
ATOM 1405 O O . GLY A 1 175 ? 11.932 -7.622 -27.959 1.00 95.94 175 GLY A O 1
ATOM 1406 N N . ASP A 1 176 ? 11.079 -5.539 -28.007 1.00 96.75 176 ASP A N 1
ATOM 1407 C CA . ASP A 1 176 ? 12.233 -4.903 -28.636 1.00 96.75 176 ASP A CA 1
ATOM 1408 C C . ASP A 1 176 ? 13.299 -4.521 -27.595 1.00 96.75 176 ASP A C 1
ATOM 1410 O O . ASP A 1 176 ? 12.999 -4.124 -26.463 1.00 96.75 176 ASP A O 1
ATOM 1414 N N . VAL A 1 177 ? 14.570 -4.604 -27.999 1.00 96.00 177 VAL A N 1
ATOM 1415 C CA . VAL A 1 177 ? 15.696 -4.167 -27.162 1.00 96.00 177 VAL A CA 1
ATOM 1416 C C . VAL A 1 177 ? 15.582 -2.668 -26.894 1.00 96.00 177 VAL A C 1
ATOM 1418 O O . VAL A 1 177 ? 15.384 -1.879 -27.821 1.00 96.00 177 VAL A O 1
ATOM 1421 N N . ASN A 1 178 ? 15.734 -2.265 -25.637 1.00 94.88 178 ASN A N 1
ATOM 1422 C CA . ASN A 1 178 ? 15.588 -0.877 -25.206 1.00 94.88 178 ASN A CA 1
ATOM 1423 C C . ASN A 1 178 ? 16.559 -0.525 -24.063 1.00 94.88 178 ASN A C 1
ATOM 1425 O O . ASN A 1 178 ? 17.262 -1.379 -23.529 1.00 94.88 178 ASN A O 1
ATOM 1429 N N . ALA A 1 179 ? 16.638 0.757 -23.701 1.00 94.19 179 ALA A N 1
ATOM 1430 C CA . ALA A 1 179 ? 17.604 1.230 -22.708 1.00 94.19 179 ALA A CA 1
ATOM 1431 C C . ALA A 1 179 ? 17.345 0.674 -21.296 1.00 94.19 179 ALA A C 1
ATOM 1433 O O . ALA A 1 179 ? 18.301 0.453 -20.548 1.00 94.19 179 ALA A O 1
ATOM 1434 N N . PHE A 1 180 ? 16.084 0.400 -20.953 1.00 97.00 180 PHE A N 1
ATOM 1435 C CA . PHE A 1 180 ? 15.701 -0.141 -19.652 1.00 97.00 180 PHE A CA 1
ATOM 1436 C C . PHE A 1 180 ? 16.162 -1.596 -19.456 1.00 97.00 180 PHE A C 1
ATOM 1438 O O . PHE A 1 180 ? 16.303 -2.052 -18.323 1.00 97.00 180 PHE A O 1
ATOM 1445 N N . ASP A 1 181 ? 16.519 -2.314 -20.532 1.00 97.38 181 ASP A N 1
ATOM 1446 C CA . ASP A 1 181 ? 17.103 -3.663 -20.445 1.00 97.38 181 ASP A CA 1
ATOM 1447 C C . ASP A 1 181 ? 18.364 -3.714 -19.573 1.00 97.38 181 ASP A C 1
ATOM 1449 O O . ASP A 1 181 ? 18.686 -4.766 -19.014 1.00 97.38 181 ASP A O 1
ATOM 1453 N N . TYR A 1 182 ? 19.066 -2.589 -19.426 1.00 96.81 182 TYR A N 1
ATOM 1454 C CA . TYR A 1 182 ? 20.280 -2.482 -18.622 1.00 96.81 182 TYR A CA 1
ATOM 1455 C C . TYR A 1 182 ? 20.020 -2.117 -17.155 1.00 96.81 182 TYR A C 1
ATOM 1457 O O . TYR A 1 182 ? 20.913 -2.310 -16.336 1.00 96.81 182 TYR A O 1
ATOM 1465 N N . GLU A 1 183 ? 18.821 -1.649 -16.799 1.00 97.88 183 GLU A N 1
ATOM 1466 C CA . GLU A 1 183 ? 18.458 -1.318 -15.417 1.00 97.88 183 GLU A CA 1
ATOM 1467 C C . GLU A 1 183 ? 18.203 -2.608 -14.631 1.00 97.88 183 GLU A C 1
ATOM 1469 O O . GLU A 1 183 ? 17.318 -3.402 -14.957 1.00 97.88 183 GLU A O 1
ATOM 1474 N N . ASN A 1 184 ? 19.016 -2.864 -13.612 1.00 98.69 184 ASN A N 1
ATOM 1475 C CA . ASN A 1 184 ? 18.975 -4.085 -12.811 1.00 98.69 184 ASN A CA 1
ATOM 1476 C C . ASN A 1 184 ? 18.429 -3.850 -11.405 1.00 98.69 184 ASN A C 1
ATOM 1478 O O . ASN A 1 184 ? 17.973 -4.806 -10.781 1.00 98.69 184 ASN A O 1
ATOM 1482 N N . PHE A 1 185 ? 18.439 -2.611 -10.914 1.00 98.81 185 PHE A N 1
ATOM 1483 C CA . PHE A 1 185 ? 17.837 -2.265 -9.634 1.00 98.81 185 PHE A CA 1
ATOM 1484 C C . PHE A 1 185 ? 16.969 -1.022 -9.742 1.00 98.81 185 PHE A C 1
ATOM 1486 O O . PHE A 1 185 ? 17.311 -0.079 -10.450 1.00 98.81 185 PHE A O 1
ATOM 1493 N N . LEU A 1 186 ? 15.882 -1.020 -8.976 1.00 98.50 186 LEU A N 1
ATOM 1494 C CA . LEU A 1 186 ? 15.069 0.156 -8.689 1.00 98.50 186 LEU A CA 1
ATOM 1495 C C . LEU A 1 186 ? 14.988 0.359 -7.174 1.00 98.50 186 LEU A C 1
ATOM 1497 O O . LEU A 1 186 ? 15.022 -0.606 -6.412 1.00 98.50 186 LEU A O 1
ATOM 1501 N N . GLN A 1 187 ? 14.821 1.591 -6.719 1.00 97.50 187 GLN A N 1
ATOM 1502 C CA . GLN A 1 187 ? 14.463 1.894 -5.334 1.00 97.50 187 GLN A CA 1
ATOM 1503 C C . GLN A 1 187 ? 13.422 3.005 -5.312 1.00 97.50 187 GLN A C 1
ATOM 1505 O O . GLN A 1 187 ? 13.534 3.977 -6.050 1.00 97.50 187 GLN A O 1
ATOM 1510 N N . PHE A 1 188 ? 12.436 2.864 -4.430 1.00 94.75 188 PHE A N 1
ATOM 1511 C CA . PHE A 1 188 ? 11.415 3.871 -4.163 1.00 94.75 188 PHE A CA 1
ATOM 1512 C C . PHE A 1 188 ? 11.545 4.266 -2.698 1.00 94.75 188 PHE A C 1
ATOM 1514 O O . PHE A 1 188 ? 11.579 3.394 -1.828 1.00 94.75 188 PHE A O 1
ATOM 1521 N N . THR A 1 189 ? 11.668 5.559 -2.408 1.00 83.06 189 THR A N 1
ATOM 1522 C CA . THR A 1 189 ? 11.959 6.023 -1.046 1.00 83.06 189 THR A CA 1
ATOM 1523 C C . THR A 1 189 ? 10.753 6.724 -0.421 1.00 83.06 189 THR A C 1
ATOM 1525 O O . THR A 1 189 ? 9.902 7.260 -1.128 1.00 83.06 189 THR A O 1
ATOM 1528 N N . PRO A 1 190 ? 10.645 6.724 0.920 1.00 75.06 190 PRO A N 1
ATOM 1529 C CA . PRO A 1 190 ? 9.617 7.481 1.629 1.00 75.06 190 PRO A CA 1
ATOM 1530 C C . PRO A 1 190 ? 9.974 8.971 1.787 1.00 75.06 190 PRO A C 1
ATOM 1532 O O . PRO A 1 190 ? 9.163 9.725 2.316 1.00 75.06 190 PRO A O 1
ATOM 1535 N N . GLU A 1 191 ? 11.177 9.400 1.373 1.00 71.31 191 GLU A N 1
ATOM 1536 C CA . GLU A 1 191 ? 11.638 10.797 1.486 1.00 71.31 191 GLU A CA 1
ATOM 1537 C C . GLU A 1 191 ? 10.735 11.750 0.701 1.00 71.31 191 GLU A C 1
ATOM 1539 O O . GLU A 1 191 ? 10.369 12.823 1.182 1.00 71.31 191 GLU A O 1
ATOM 1544 N N . ASN A 1 192 ? 10.337 11.307 -0.489 1.00 72.75 192 ASN A N 1
ATOM 1545 C CA . ASN A 1 192 ? 9.297 11.902 -1.300 1.00 72.75 192 ASN A CA 1
ATOM 1546 C C . ASN A 1 192 ? 8.509 10.762 -1.946 1.00 72.75 192 ASN A C 1
ATOM 1548 O O . ASN A 1 192 ? 9.098 9.842 -2.509 1.00 72.75 192 ASN A O 1
ATOM 1552 N N . LEU A 1 193 ? 7.178 10.823 -1.874 1.00 79.94 193 LEU A N 1
ATOM 1553 C CA . LEU A 1 193 ? 6.302 9.747 -2.342 1.00 79.94 193 LEU A CA 1
ATOM 1554 C C . LEU A 1 193 ? 6.534 9.364 -3.797 1.00 79.94 193 LEU A C 1
ATOM 1556 O O . LEU A 1 193 ? 6.197 8.246 -4.158 1.00 79.94 193 LEU A O 1
ATOM 1560 N N . THR A 1 194 ? 7.090 10.265 -4.601 1.00 86.00 194 THR A N 1
ATOM 1561 C CA . THR A 1 194 ? 7.222 10.121 -6.048 1.00 86.00 194 THR A CA 1
ATOM 1562 C C . THR A 1 194 ? 8.667 10.125 -6.532 1.00 86.00 194 THR A C 1
ATOM 1564 O O . THR A 1 194 ? 8.875 10.358 -7.708 1.00 86.00 194 THR A O 1
ATOM 1567 N N . THR A 1 195 ? 9.672 9.872 -5.690 1.00 92.62 195 THR A N 1
ATOM 1568 C CA . THR A 1 195 ? 11.075 9.786 -6.145 1.00 92.62 195 THR A CA 1
ATOM 1569 C C . THR A 1 195 ? 11.528 8.330 -6.261 1.00 92.62 195 THR A C 1
ATOM 1571 O O . THR A 1 195 ? 11.201 7.494 -5.412 1.00 92.62 195 THR A O 1
ATOM 1574 N N . PHE A 1 196 ? 12.286 8.023 -7.314 1.00 96.31 196 PHE A N 1
ATOM 1575 C CA . PHE A 1 196 ? 12.894 6.716 -7.530 1.00 96.31 196 PHE A CA 1
ATOM 1576 C C . PHE A 1 196 ? 14.381 6.827 -7.878 1.00 96.31 196 PHE A C 1
ATOM 1578 O O . PHE A 1 196 ? 14.869 7.861 -8.336 1.00 96.31 196 PHE A O 1
ATOM 1585 N N . TYR A 1 197 ? 15.088 5.722 -7.678 1.00 97.50 197 TYR A N 1
ATOM 1586 C CA . TYR A 1 197 ? 16.473 5.530 -8.079 1.00 97.50 197 TYR A CA 1
ATOM 1587 C C . TYR A 1 197 ? 16.554 4.316 -8.994 1.00 97.50 197 TYR A C 1
ATOM 1589 O O . TYR A 1 197 ? 15.807 3.352 -8.801 1.00 97.50 197 TYR A O 1
ATOM 1597 N N . SER A 1 198 ? 17.479 4.331 -9.949 1.00 98.06 198 SER A N 1
ATOM 1598 C CA . SER A 1 198 ? 17.790 3.151 -10.755 1.00 98.06 198 SER A CA 1
ATOM 1599 C C . SER A 1 198 ? 19.290 2.897 -10.837 1.00 98.06 198 SER A C 1
ATOM 1601 O O . SER A 1 198 ? 20.106 3.792 -10.601 1.00 98.06 198 SER A O 1
ATOM 1603 N N . SER A 1 199 ? 19.654 1.643 -11.087 1.00 98.62 199 SER A N 1
ATOM 1604 C CA . SER A 1 199 ? 21.044 1.217 -11.207 1.00 98.62 199 SER A CA 1
ATOM 1605 C C . SER A 1 199 ? 21.201 0.111 -12.240 1.00 98.62 199 SER A C 1
ATOM 1607 O O . SER A 1 199 ? 20.393 -0.820 -12.322 1.00 98.62 199 SER A O 1
ATOM 1609 N N . LYS A 1 200 ? 22.310 0.183 -12.969 1.00 98.31 200 LYS A N 1
ATOM 1610 C CA . LYS A 1 200 ? 22.786 -0.786 -13.956 1.00 98.31 200 LYS A CA 1
ATOM 1611 C C . LYS A 1 200 ? 23.792 -1.770 -13.374 1.00 98.31 200 LYS A C 1
ATOM 1613 O O . LYS A 1 200 ? 24.276 -2.640 -14.103 1.00 98.31 200 LYS A O 1
ATOM 1618 N N . ASP A 1 201 ? 24.099 -1.665 -12.081 1.00 98.62 201 ASP A N 1
ATOM 1619 C CA . ASP A 1 201 ? 24.966 -2.616 -11.392 1.00 98.62 201 ASP A CA 1
ATOM 1620 C C . ASP A 1 201 ? 24.504 -4.055 -11.618 1.00 98.62 201 ASP A C 1
ATOM 1622 O O . ASP A 1 201 ? 23.328 -4.344 -11.833 1.00 98.62 201 ASP A O 1
ATOM 1626 N N . ASN A 1 202 ? 25.440 -4.999 -11.574 1.00 98.12 202 ASN A N 1
ATOM 1627 C CA . ASN A 1 202 ? 25.113 -6.397 -11.828 1.00 98.12 202 ASN A CA 1
ATOM 1628 C C . ASN A 1 202 ? 24.129 -6.940 -10.780 1.00 98.12 202 ASN A C 1
ATOM 1630 O O . ASN A 1 202 ? 24.282 -6.692 -9.578 1.00 98.12 202 ASN A O 1
ATOM 1634 N N . VAL A 1 203 ? 23.181 -7.766 -11.230 1.00 97.75 203 VAL A N 1
ATOM 1635 C CA . VAL A 1 203 ? 22.328 -8.578 -10.348 1.00 97.75 203 VAL A CA 1
ATOM 1636 C C . VAL A 1 203 ? 23.208 -9.346 -9.353 1.00 97.75 203 VAL A C 1
ATOM 1638 O O . VAL A 1 203 ? 24.238 -9.916 -9.719 1.00 97.75 203 VAL A O 1
ATOM 1641 N N . GLY A 1 204 ? 22.820 -9.341 -8.081 1.00 97.31 204 GLY A N 1
ATOM 1642 C CA . GLY A 1 204 ? 23.573 -9.911 -6.966 1.00 97.31 204 GLY A CA 1
ATOM 1643 C C . GLY A 1 204 ? 24.446 -8.911 -6.202 1.00 97.31 204 GLY A C 1
ATOM 1644 O O . GLY A 1 204 ? 24.948 -9.258 -5.129 1.00 97.31 204 GLY A O 1
ATOM 1645 N N . THR A 1 205 ? 24.596 -7.668 -6.677 1.00 98.31 205 THR A N 1
ATOM 1646 C CA . THR A 1 205 ? 25.323 -6.611 -5.948 1.00 98.31 205 THR A CA 1
ATOM 1647 C C . THR A 1 205 ? 24.747 -6.444 -4.531 1.00 98.31 205 THR A C 1
ATOM 1649 O O . THR A 1 205 ? 23.524 -6.391 -4.364 1.00 98.31 205 THR A O 1
ATOM 1652 N N . PRO A 1 206 ? 25.571 -6.435 -3.461 1.00 97.94 206 PRO A N 1
ATOM 1653 C CA . PRO A 1 206 ? 25.077 -6.193 -2.106 1.00 97.94 206 PRO A CA 1
ATOM 1654 C C . PRO A 1 206 ? 24.368 -4.839 -2.016 1.00 97.94 206 PRO A C 1
ATOM 1656 O O . PRO A 1 206 ? 24.902 -3.863 -2.521 1.00 97.94 206 PRO A O 1
ATOM 1659 N N . ILE A 1 207 ? 23.223 -4.760 -1.324 1.00 95.88 207 ILE A N 1
ATOM 1660 C CA . ILE A 1 207 ? 22.393 -3.534 -1.250 1.00 95.88 207 ILE A CA 1
ATOM 1661 C C . ILE A 1 207 ? 23.221 -2.300 -0.858 1.00 95.88 207 ILE A C 1
ATOM 1663 O O . ILE A 1 207 ? 23.087 -1.247 -1.463 1.00 95.88 207 ILE A O 1
ATOM 1667 N N . ALA A 1 208 ? 24.120 -2.445 0.120 1.00 96.12 208 ALA A N 1
ATOM 1668 C CA . ALA A 1 208 ? 24.976 -1.358 0.601 1.00 96.12 208 ALA A CA 1
ATOM 1669 C C . ALA A 1 208 ? 26.027 -0.868 -0.417 1.00 96.12 208 ALA A C 1
ATOM 1671 O O . ALA A 1 208 ? 26.643 0.169 -0.194 1.00 96.12 208 ALA A O 1
ATOM 1672 N N . ASN A 1 209 ? 26.248 -1.622 -1.494 1.00 97.75 209 ASN A N 1
ATOM 1673 C CA . ASN A 1 209 ? 27.243 -1.346 -2.526 1.00 97.75 209 ASN A CA 1
ATOM 1674 C C . ASN A 1 209 ? 26.607 -0.964 -3.870 1.00 97.75 209 ASN A C 1
ATOM 1676 O O . ASN A 1 209 ? 27.358 -0.762 -4.818 1.00 97.75 209 ASN A O 1
ATOM 1680 N N . ILE A 1 210 ? 25.271 -0.910 -3.965 1.00 98.25 210 ILE A N 1
ATOM 1681 C CA . ILE A 1 210 ? 24.589 -0.495 -5.194 1.00 98.25 210 ILE A CA 1
ATOM 1682 C C . ILE A 1 210 ? 24.938 0.968 -5.467 1.00 98.25 210 ILE A C 1
ATOM 1684 O O . ILE A 1 210 ? 24.717 1.840 -4.622 1.00 98.25 210 ILE A O 1
ATOM 1688 N N . TYR A 1 211 ? 25.475 1.229 -6.652 1.00 98.06 211 TYR A N 1
ATOM 1689 C CA . TYR A 1 211 ? 25.657 2.566 -7.179 1.00 98.06 211 TYR A CA 1
ATOM 1690 C C . TYR A 1 211 ? 24.392 2.992 -7.927 1.00 98.06 211 TYR A C 1
ATOM 1692 O O . TYR A 1 211 ? 24.069 2.454 -8.984 1.00 98.06 211 TYR A O 1
ATOM 1700 N 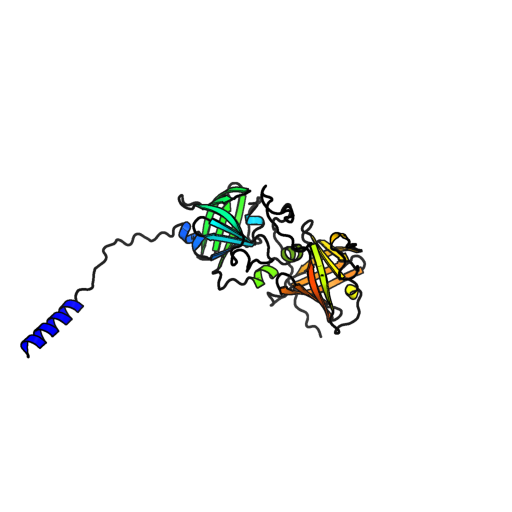N . TRP A 1 212 ? 23.650 3.945 -7.364 1.00 97.50 212 TRP A N 1
ATOM 1701 C CA . TRP A 1 212 ? 22.451 4.498 -7.994 1.00 97.50 212 TRP A CA 1
ATOM 1702 C C . TRP A 1 212 ? 22.841 5.449 -9.129 1.00 97.50 212 TRP A C 1
ATOM 1704 O O . TRP A 1 212 ? 23.194 6.603 -8.888 1.00 97.50 212 TRP A O 1
ATOM 1714 N N . ASP A 1 213 ? 22.801 4.937 -10.359 1.00 97.12 213 ASP A N 1
ATOM 1715 C CA . ASP A 1 213 ? 23.185 5.651 -11.581 1.00 97.12 213 ASP A CA 1
ATOM 1716 C C . ASP A 1 213 ? 22.267 6.835 -11.892 1.00 97.12 213 ASP A C 1
ATOM 1718 O O . ASP A 1 213 ? 22.693 7.805 -12.525 1.00 97.12 213 ASP A O 1
ATOM 1722 N N . TYR A 1 214 ? 21.004 6.750 -11.474 1.00 96.69 214 TYR A N 1
ATOM 1723 C CA . TYR A 1 214 ? 19.998 7.755 -11.776 1.00 96.69 214 TYR A CA 1
ATOM 1724 C C . TYR A 1 214 ? 19.050 7.994 -10.601 1.00 96.69 214 TYR A C 1
ATOM 1726 O O . TYR A 1 214 ? 18.743 7.078 -9.836 1.00 96.69 214 TYR A O 1
ATOM 1734 N N . VAL A 1 215 ? 18.579 9.237 -10.495 1.00 96.12 215 VAL A N 1
ATOM 1735 C CA . VAL A 1 215 ? 17.530 9.680 -9.573 1.00 96.12 215 VAL A CA 1
ATOM 1736 C C . VAL A 1 215 ? 16.509 10.450 -10.391 1.00 96.12 215 VAL A C 1
ATOM 1738 O O . VAL A 1 215 ? 16.889 11.388 -11.091 1.00 96.12 215 VAL A O 1
ATOM 1741 N N . GLY A 1 216 ? 15.240 10.075 -10.284 1.00 94.75 216 GLY A N 1
ATOM 1742 C CA . GLY A 1 216 ? 14.155 10.737 -10.996 1.00 94.75 216 GLY A CA 1
ATOM 1743 C C . GLY A 1 216 ? 12.844 10.690 -10.235 1.00 94.75 216 GLY A C 1
ATOM 1744 O O . GLY A 1 216 ? 12.771 10.195 -9.106 1.00 94.75 216 GLY A O 1
ATOM 1745 N N . ASP A 1 217 ? 11.799 11.188 -10.882 1.00 94.56 217 ASP A N 1
ATOM 1746 C CA . ASP A 1 217 ? 10.443 11.149 -10.354 1.00 94.56 217 ASP A CA 1
ATOM 1747 C C . ASP A 1 217 ? 9.623 10.037 -11.019 1.00 94.56 217 ASP A C 1
ATOM 1749 O O . ASP A 1 217 ? 9.838 9.665 -12.171 1.00 94.56 217 ASP A O 1
ATOM 1753 N N . TYR A 1 218 ? 8.663 9.480 -10.290 1.00 95.69 218 TYR A N 1
ATOM 1754 C CA . TYR A 1 218 ? 7.727 8.499 -10.808 1.00 95.69 218 TYR A CA 1
ATOM 1755 C C . TYR A 1 218 ? 6.285 8.899 -10.526 1.00 95.69 218 TYR A C 1
ATOM 1757 O O . TYR A 1 218 ? 5.960 9.532 -9.522 1.00 95.69 218 TYR A O 1
ATOM 1765 N N . ALA A 1 219 ? 5.394 8.475 -11.412 1.00 95.31 219 ALA A N 1
ATOM 1766 C CA . ALA A 1 219 ? 3.960 8.657 -11.263 1.00 95.31 219 ALA A CA 1
ATOM 1767 C C . ALA A 1 219 ? 3.235 7.324 -11.421 1.00 95.31 219 ALA A C 1
ATOM 1769 O O . ALA A 1 219 ? 3.637 6.462 -12.206 1.00 95.31 219 ALA A O 1
ATOM 1770 N N . VAL A 1 220 ? 2.128 7.179 -10.695 1.00 96.62 220 VAL A N 1
ATOM 1771 C CA . VAL A 1 220 ? 1.253 6.012 -10.776 1.00 96.62 220 VAL A CA 1
ATOM 1772 C C . VAL A 1 220 ? -0.141 6.454 -11.197 1.00 96.62 220 VAL A C 1
ATOM 1774 O O . VAL A 1 220 ? -0.761 7.298 -10.549 1.00 96.62 220 VAL A O 1
ATOM 1777 N N . ALA A 1 221 ? -0.671 5.829 -12.246 1.00 97.19 221 ALA A N 1
ATOM 1778 C CA . ALA A 1 221 ? -2.054 6.001 -12.669 1.00 97.19 221 ALA A CA 1
ATOM 1779 C C . ALA A 1 221 ? -2.877 4.722 -12.463 1.00 97.19 221 ALA A C 1
ATOM 1781 O O . ALA A 1 221 ? -2.387 3.594 -12.581 1.00 97.19 221 ALA A O 1
ATOM 1782 N N . ASN A 1 222 ? -4.164 4.906 -12.173 1.00 97.31 222 ASN A N 1
ATOM 1783 C CA . ASN A 1 222 ? -5.156 3.840 -12.244 1.00 97.31 222 ASN A CA 1
ATOM 1784 C C . ASN A 1 222 ? -5.428 3.473 -13.706 1.00 97.31 222 ASN A C 1
ATOM 1786 O O . ASN A 1 222 ? -5.321 4.317 -14.595 1.00 97.31 222 ASN A O 1
ATOM 1790 N N . VAL A 1 223 ? -5.855 2.234 -13.946 1.00 96.75 223 VAL A N 1
ATOM 1791 C CA . VAL A 1 223 ? -6.268 1.784 -15.278 1.00 96.75 223 VAL A CA 1
ATOM 1792 C C . VAL A 1 223 ? -7.775 1.580 -15.304 1.00 96.75 223 VAL A C 1
ATOM 1794 O O . VAL A 1 223 ? -8.333 0.846 -14.490 1.00 96.75 223 VAL A O 1
ATOM 1797 N N . GLN A 1 224 ? -8.456 2.220 -16.254 1.00 95.38 224 GLN A N 1
ATOM 1798 C CA . GLN A 1 224 ? -9.906 2.107 -16.369 1.00 95.38 224 GLN A CA 1
ATOM 1799 C C . GLN A 1 224 ? -10.337 0.645 -16.559 1.00 95.38 224 GLN A C 1
ATOM 1801 O O . GLN A 1 224 ? -9.963 -0.000 -17.537 1.00 95.38 224 GLN A O 1
ATOM 1806 N N . GLY A 1 225 ? -11.181 0.154 -15.647 1.00 94.75 225 GLY A N 1
ATOM 1807 C CA . GLY A 1 225 ? -11.722 -1.207 -15.683 1.00 94.75 225 GLY A CA 1
ATOM 1808 C C . GLY A 1 225 ? -10.827 -2.277 -15.052 1.00 94.75 225 GLY A C 1
ATOM 1809 O O . GLY A 1 225 ? -11.194 -3.447 -15.105 1.00 94.75 225 GLY A O 1
ATOM 1810 N N . TYR A 1 226 ? -9.695 -1.901 -14.446 1.00 94.75 226 TYR A N 1
ATOM 1811 C CA . TYR A 1 226 ? -8.783 -2.833 -13.782 1.00 94.75 226 TYR A CA 1
ATOM 1812 C C . TYR A 1 226 ? -8.451 -2.350 -12.370 1.00 94.75 226 TYR A C 1
ATOM 1814 O O . TYR A 1 226 ? -7.944 -1.245 -12.179 1.00 94.75 226 TYR A O 1
ATOM 1822 N N . ASN A 1 227 ? -8.685 -3.210 -11.381 1.00 92.69 227 ASN A N 1
ATOM 1823 C CA . ASN A 1 227 ? -8.343 -2.913 -9.990 1.00 92.69 227 ASN A CA 1
ATOM 1824 C C . ASN A 1 227 ? -6.947 -3.440 -9.611 1.00 92.69 227 ASN A C 1
ATOM 1826 O O . ASN A 1 227 ? -6.287 -2.854 -8.757 1.00 92.69 227 ASN A O 1
ATOM 1830 N N . ASN A 1 228 ? -6.475 -4.470 -10.323 1.00 95.25 228 ASN A N 1
ATOM 1831 C CA . ASN A 1 228 ? -5.210 -5.182 -10.126 1.00 95.25 228 ASN A CA 1
ATOM 1832 C C . ASN A 1 228 ? -4.126 -4.820 -11.165 1.00 95.25 228 ASN A C 1
ATOM 1834 O O . ASN A 1 228 ? -3.238 -5.621 -11.470 1.00 95.25 228 ASN A O 1
ATOM 1838 N N . LEU A 1 229 ? -4.205 -3.619 -11.736 1.00 96.88 229 LEU A N 1
ATOM 1839 C CA . LEU A 1 229 ? -3.252 -3.107 -12.718 1.00 96.88 229 LEU A CA 1
ATOM 1840 C C . LEU A 1 229 ? -3.066 -1.605 -12.513 1.00 96.88 229 LEU A C 1
ATOM 1842 O O . LEU A 1 229 ? -4.048 -0.878 -12.338 1.00 96.88 229 LEU A O 1
ATOM 1846 N N . LYS A 1 230 ? -1.818 -1.138 -12.567 1.00 97.81 230 LYS A N 1
ATOM 1847 C CA . LYS A 1 230 ? -1.469 0.291 -12.560 1.00 97.81 230 LYS A CA 1
ATOM 1848 C C . LYS A 1 230 ? -0.587 0.628 -13.753 1.00 97.81 230 LYS A C 1
ATOM 1850 O O . LYS A 1 230 ? 0.069 -0.258 -14.295 1.00 97.81 230 LYS A O 1
ATOM 1855 N N . ILE A 1 231 ? -0.545 1.903 -14.132 1.00 98.06 231 ILE A N 1
ATOM 1856 C CA . ILE A 1 231 ? 0.522 2.420 -14.994 1.00 98.06 231 ILE A CA 1
ATOM 1857 C C . ILE A 1 231 ? 1.571 3.064 -14.101 1.00 98.06 231 ILE A C 1
ATOM 1859 O O . ILE A 1 231 ? 1.262 4.032 -13.412 1.00 98.06 231 ILE A O 1
ATOM 1863 N N . LEU A 1 232 ? 2.790 2.534 -14.124 1.00 98.06 232 LEU A N 1
ATOM 1864 C CA . LEU A 1 232 ? 3.966 3.164 -13.536 1.00 98.06 232 LEU A CA 1
ATOM 1865 C C . LEU A 1 232 ? 4.691 3.938 -14.637 1.00 98.06 232 LEU A C 1
ATOM 1867 O O . LEU A 1 232 ? 5.047 3.363 -15.662 1.00 98.06 232 LEU A O 1
ATOM 1871 N N . THR A 1 233 ? 4.908 5.231 -14.432 1.00 97.75 233 THR A N 1
ATOM 1872 C CA . THR A 1 233 ? 5.756 6.059 -15.295 1.00 97.75 233 THR A CA 1
ATOM 1873 C C . THR A 1 233 ? 7.011 6.420 -14.522 1.00 97.75 233 THR A C 1
ATOM 1875 O O . THR A 1 233 ? 6.889 6.990 -13.442 1.00 97.75 233 THR A O 1
ATOM 1878 N N . LEU A 1 234 ? 8.179 6.088 -15.063 1.00 97.75 234 LEU A N 1
ATOM 1879 C CA . LEU A 1 234 ? 9.482 6.515 -14.557 1.00 97.75 234 LEU A CA 1
ATOM 1880 C C . LEU A 1 234 ? 9.988 7.653 -15.448 1.00 97.75 234 LEU A C 1
ATOM 1882 O O . LEU A 1 234 ? 10.118 7.460 -16.658 1.00 97.75 234 LEU A O 1
ATOM 1886 N N . ASP A 1 235 ? 10.227 8.827 -14.871 1.00 96.44 235 ASP A N 1
ATOM 1887 C CA . ASP A 1 235 ? 10.764 9.991 -15.576 1.00 96.44 235 ASP A CA 1
ATOM 1888 C C . ASP A 1 235 ? 12.292 9.984 -15.503 1.00 96.44 235 ASP A C 1
ATOM 1890 O O . ASP A 1 235 ? 12.877 10.089 -14.424 1.00 96.44 235 ASP A O 1
ATOM 1894 N N . TYR A 1 236 ? 12.921 9.826 -16.667 1.00 94.75 236 TYR A N 1
ATOM 1895 C CA . TYR A 1 236 ? 14.363 9.856 -16.864 1.00 94.75 236 TYR A CA 1
ATOM 1896 C C . TYR A 1 236 ? 14.832 11.184 -17.494 1.00 94.75 236 TYR A C 1
ATOM 1898 O O . TYR A 1 236 ? 15.682 11.160 -18.387 1.00 94.75 236 TYR A O 1
ATOM 1906 N N . ASP A 1 237 ? 14.302 12.347 -17.087 1.00 90.31 237 ASP A N 1
ATOM 1907 C CA . ASP A 1 237 ? 14.712 13.689 -17.550 1.00 90.31 237 ASP A CA 1
ATOM 1908 C C . ASP A 1 237 ? 16.248 13.836 -17.694 1.00 90.31 237 ASP A C 1
ATOM 1910 O O . ASP A 1 237 ? 16.991 13.555 -16.739 1.00 90.31 237 ASP A O 1
ATOM 1914 N N . PRO A 1 238 ? 16.770 14.244 -18.877 1.00 85.19 238 PRO A N 1
ATOM 1915 C CA . PRO A 1 238 ? 16.074 14.645 -20.118 1.00 85.19 238 PRO A CA 1
ATOM 1916 C C . PRO A 1 238 ? 15.867 13.534 -21.156 1.00 85.19 238 PRO A C 1
ATOM 1918 O O . PRO A 1 238 ? 15.493 13.809 -22.297 1.00 85.19 238 PRO A O 1
ATOM 1921 N N . SER A 1 239 ? 16.131 12.281 -20.799 1.00 86.50 239 SER A N 1
ATOM 1922 C CA . SER A 1 239 ? 16.022 11.113 -21.686 1.00 86.50 239 SER A CA 1
ATOM 1923 C C . SER A 1 239 ? 14.573 10.739 -22.020 1.00 86.50 239 SER A C 1
ATOM 1925 O O . SER A 1 239 ? 14.339 10.049 -23.011 1.00 86.50 239 SER A O 1
ATOM 1927 N N . GLY A 1 240 ? 13.605 11.231 -21.242 1.00 92.12 240 GLY A N 1
ATOM 1928 C CA . GLY A 1 240 ? 12.174 10.994 -21.429 1.00 92.12 240 GLY A CA 1
ATOM 1929 C C . GLY A 1 240 ? 11.604 10.003 -20.417 1.00 92.12 240 GLY A C 1
ATOM 1930 O O . GLY A 1 240 ? 12.223 9.724 -19.399 1.00 92.12 240 GLY A O 1
ATOM 1931 N N . ASN A 1 241 ? 10.412 9.478 -20.703 1.00 94.75 241 ASN A N 1
ATOM 1932 C CA . ASN A 1 241 ? 9.652 8.658 -19.761 1.00 94.75 241 ASN A CA 1
ATOM 1933 C C . ASN A 1 241 ? 9.581 7.200 -20.208 1.00 94.75 241 ASN A C 1
ATOM 1935 O O . ASN A 1 241 ? 9.217 6.923 -21.352 1.00 94.75 241 ASN A O 1
ATOM 1939 N N . GLU A 1 242 ? 9.780 6.288 -19.264 1.00 97.12 242 GLU A N 1
ATOM 1940 C CA . GLU A 1 242 ? 9.528 4.859 -19.429 1.00 97.12 242 GLU A CA 1
ATOM 1941 C C . GLU A 1 242 ? 8.176 4.516 -18.782 1.00 97.12 242 GLU A C 1
ATOM 1943 O O . GLU A 1 242 ? 7.924 4.857 -17.622 1.00 97.12 242 GLU A O 1
ATOM 1948 N N . LYS A 1 243 ? 7.268 3.870 -19.526 1.00 97.44 243 LYS A N 1
ATOM 1949 C CA . LYS A 1 243 ? 5.914 3.540 -19.042 1.00 97.44 243 LYS A CA 1
ATOM 1950 C C . LYS A 1 243 ? 5.689 2.038 -18.957 1.00 97.44 243 LYS A C 1
ATOM 1952 O O . LYS A 1 243 ? 5.869 1.323 -19.943 1.00 97.44 243 LYS A O 1
ATOM 1957 N N . PHE A 1 244 ? 5.179 1.585 -17.817 1.00 98.38 244 PHE A N 1
ATOM 1958 C CA . PHE A 1 244 ? 4.966 0.175 -17.519 1.00 98.38 244 PHE A CA 1
ATOM 1959 C C . PHE A 1 244 ? 3.540 -0.108 -17.056 1.00 98.38 244 PHE A C 1
ATOM 1961 O O . PHE A 1 244 ? 2.982 0.620 -16.239 1.00 98.38 244 PHE A O 1
ATOM 1968 N N . GLU A 1 245 ? 2.979 -1.221 -17.514 1.00 98.19 245 GLU A N 1
ATOM 1969 C CA . GLU A 1 245 ? 1.893 -1.910 -16.822 1.00 98.19 245 GLU A CA 1
ATOM 1970 C C . GLU A 1 245 ? 2.485 -2.626 -15.593 1.00 98.19 245 GLU A C 1
ATOM 1972 O O . GLU A 1 245 ? 3.264 -3.571 -15.730 1.00 98.19 245 GLU A O 1
ATOM 1977 N N . LEU A 1 246 ? 2.139 -2.153 -14.391 1.00 98.50 246 LEU A N 1
ATOM 1978 C CA . LEU A 1 246 ? 2.597 -2.695 -13.112 1.00 98.50 246 LEU A CA 1
ATOM 1979 C C . LEU A 1 246 ? 1.566 -3.663 -12.532 1.00 98.50 246 LEU A C 1
ATOM 1981 O O . LEU A 1 246 ? 0.399 -3.314 -12.324 1.00 98.50 246 LEU A O 1
ATOM 1985 N N . THR A 1 247 ? 2.036 -4.863 -12.199 1.00 98.25 247 THR A N 1
ATOM 1986 C CA . THR A 1 247 ? 1.271 -5.905 -11.503 1.00 98.25 247 THR A CA 1
ATOM 1987 C C . THR A 1 247 ? 2.056 -6.443 -10.312 1.00 98.25 247 THR A C 1
ATOM 1989 O O . THR A 1 247 ? 3.279 -6.578 -10.369 1.00 98.25 247 THR A O 1
ATOM 1992 N N . VAL A 1 248 ? 1.354 -6.750 -9.224 1.00 98.12 248 VAL A N 1
ATOM 1993 C CA . VAL A 1 248 ? 1.927 -7.386 -8.036 1.00 98.12 248 VAL A CA 1
ATOM 1994 C C . VAL A 1 248 ? 1.753 -8.894 -8.195 1.00 98.12 248 VAL A C 1
ATOM 1996 O O . VAL A 1 248 ? 0.631 -9.373 -8.325 1.00 98.12 248 VAL A O 1
ATOM 1999 N N . ILE A 1 249 ? 2.857 -9.644 -8.238 1.00 97.44 249 ILE A N 1
ATOM 2000 C CA . ILE A 1 249 ? 2.821 -11.114 -8.319 1.00 97.44 249 ILE A CA 1
ATOM 2001 C C . ILE A 1 249 ? 2.606 -11.696 -6.920 1.00 97.44 249 ILE A C 1
ATOM 2003 O O . ILE A 1 249 ? 1.846 -12.645 -6.743 1.00 97.44 249 ILE A O 1
ATOM 2007 N N . ASN A 1 250 ? 3.317 -11.147 -5.938 1.00 95.75 250 ASN A N 1
ATOM 2008 C CA . ASN A 1 250 ? 3.144 -11.392 -4.511 1.00 95.75 250 ASN A CA 1
ATOM 2009 C C . ASN A 1 250 ? 3.795 -10.245 -3.723 1.00 95.75 250 ASN A C 1
ATOM 2011 O O . ASN A 1 250 ? 4.350 -9.312 -4.305 1.00 95.75 250 ASN A O 1
ATOM 2015 N N . ASP A 1 251 ? 3.767 -10.339 -2.398 1.00 94.44 251 ASP A N 1
ATOM 2016 C CA . ASP A 1 251 ? 4.294 -9.312 -1.503 1.00 94.44 251 ASP A CA 1
ATOM 2017 C C . ASP A 1 251 ? 5.813 -9.088 -1.592 1.00 94.44 251 ASP A C 1
ATOM 2019 O O . ASP A 1 251 ? 6.294 -8.098 -1.060 1.00 94.44 251 ASP A O 1
ATOM 2023 N N . GLY A 1 252 ? 6.564 -9.932 -2.304 1.00 96.81 252 GLY A N 1
ATOM 2024 C CA . GLY A 1 252 ? 7.991 -9.747 -2.570 1.00 96.81 252 GLY A CA 1
ATOM 2025 C C . GLY A 1 252 ? 8.366 -9.629 -4.044 1.00 96.81 252 GLY A C 1
ATOM 2026 O O . GLY A 1 252 ? 9.560 -9.590 -4.348 1.00 96.81 252 GLY A O 1
ATOM 2027 N N . LYS A 1 253 ? 7.400 -9.598 -4.972 1.00 98.50 253 LYS A N 1
ATOM 2028 C CA . LYS A 1 253 ? 7.682 -9.630 -6.412 1.00 98.50 253 LYS A CA 1
ATOM 2029 C C . LYS A 1 253 ? 6.660 -8.848 -7.233 1.00 98.50 253 LYS A C 1
ATOM 2031 O O . LYS A 1 253 ? 5.454 -9.069 -7.122 1.00 98.50 253 LYS A O 1
ATOM 2036 N N . ILE A 1 254 ? 7.158 -8.006 -8.134 1.00 98.75 254 ILE A N 1
ATOM 2037 C CA . ILE A 1 254 ? 6.358 -7.238 -9.097 1.00 98.75 254 ILE A CA 1
ATOM 2038 C C . ILE A 1 254 ? 6.743 -7.585 -10.534 1.00 98.75 254 ILE A C 1
ATOM 2040 O O . ILE A 1 254 ? 7.871 -8.001 -10.807 1.00 98.75 254 ILE A O 1
ATOM 2044 N N . SER A 1 255 ? 5.806 -7.379 -11.453 1.00 98.69 255 SER A N 1
ATOM 2045 C CA . SER A 1 255 ? 6.023 -7.453 -12.896 1.00 98.69 255 SER A CA 1
ATOM 2046 C C . SER A 1 255 ? 5.722 -6.104 -13.537 1.00 98.69 255 SER A C 1
ATOM 2048 O O . SER A 1 255 ? 4.678 -5.500 -13.271 1.00 98.69 255 SER A O 1
ATOM 2050 N N . LEU A 1 256 ? 6.647 -5.658 -14.384 1.00 98.69 256 LEU A N 1
ATOM 2051 C CA . LEU A 1 256 ? 6.606 -4.417 -15.142 1.00 98.69 256 LEU A CA 1
ATOM 2052 C C . LEU A 1 256 ? 6.614 -4.763 -16.634 1.00 98.69 256 LEU A C 1
ATOM 2054 O O . LEU A 1 256 ? 7.646 -5.138 -17.190 1.00 98.69 256 LEU A O 1
ATOM 2058 N N . TYR A 1 257 ? 5.460 -4.656 -17.289 1.00 98.31 257 TYR A N 1
ATOM 2059 C CA . TYR A 1 257 ? 5.363 -4.791 -18.742 1.00 98.31 257 TYR A CA 1
ATOM 2060 C C . TYR A 1 257 ? 5.598 -3.432 -19.397 1.00 98.31 257 TYR A C 1
ATOM 2062 O O . TYR A 1 257 ? 4.792 -2.516 -19.244 1.00 98.31 257 TYR A O 1
ATOM 2070 N N . HIS A 1 258 ? 6.708 -3.292 -20.112 1.00 97.81 258 HIS A N 1
ATOM 2071 C CA . HIS A 1 258 ? 7.097 -2.058 -20.770 1.00 97.81 258 HIS A CA 1
ATOM 2072 C C . HIS A 1 258 ? 6.245 -1.806 -22.015 1.00 97.81 258 HIS A C 1
ATOM 2074 O O . HIS A 1 258 ? 6.249 -2.585 -22.969 1.00 97.81 258 HIS A O 1
ATOM 2080 N N . ILE A 1 259 ? 5.506 -0.697 -22.007 1.00 95.94 259 ILE A N 1
ATOM 2081 C CA . ILE A 1 259 ? 4.460 -0.421 -22.997 1.00 95.94 259 ILE A CA 1
ATOM 2082 C C . ILE A 1 259 ? 5.045 -0.197 -24.392 1.00 95.94 259 ILE A C 1
ATOM 2084 O O . ILE A 1 259 ? 4.440 -0.623 -25.373 1.00 95.94 259 ILE A O 1
ATOM 2088 N N . ALA A 1 260 ? 6.191 0.484 -24.492 1.00 95.06 260 ALA A N 1
ATOM 2089 C CA . ALA A 1 260 ? 6.752 0.856 -25.786 1.00 95.06 260 ALA A CA 1
ATOM 2090 C C . ALA A 1 260 ? 7.471 -0.309 -26.476 1.00 95.06 260 ALA A C 1
ATOM 2092 O O . ALA A 1 260 ? 7.333 -0.459 -27.687 1.00 95.06 260 ALA A O 1
ATOM 2093 N N . SER A 1 261 ? 8.214 -1.132 -25.726 1.00 96.69 261 SER A N 1
ATOM 2094 C CA . SER A 1 261 ? 8.970 -2.247 -26.309 1.00 96.69 261 SER A CA 1
ATOM 2095 C C . SER A 1 261 ? 8.220 -3.576 -26.315 1.00 96.69 261 SER A C 1
ATOM 2097 O O . SER A 1 261 ? 8.581 -4.465 -27.076 1.00 96.69 261 SER A O 1
ATOM 2099 N N . GLY A 1 262 ? 7.214 -3.752 -25.456 1.00 96.75 262 GLY A N 1
ATOM 2100 C CA . GLY A 1 262 ? 6.563 -5.044 -25.236 1.00 96.75 262 GLY A CA 1
ATOM 2101 C C . GLY A 1 262 ? 7.375 -6.032 -24.390 1.00 96.75 262 GLY A C 1
ATOM 2102 O O . GLY A 1 262 ? 7.033 -7.214 -24.342 1.00 96.75 262 GLY A O 1
ATOM 2103 N N . THR A 1 263 ? 8.440 -5.571 -23.726 1.00 98.19 263 THR A N 1
ATOM 2104 C CA . THR A 1 263 ? 9.281 -6.391 -22.841 1.00 98.19 263 THR A CA 1
ATOM 2105 C C . THR A 1 263 ? 8.677 -6.462 -21.438 1.00 98.19 263 THR A C 1
ATOM 2107 O O . THR A 1 263 ? 8.297 -5.444 -20.867 1.00 98.19 263 THR A O 1
ATOM 2110 N N . THR A 1 264 ? 8.617 -7.649 -20.835 1.00 98.62 264 THR A N 1
ATOM 2111 C CA . THR A 1 264 ? 8.260 -7.828 -19.421 1.00 98.62 264 THR A CA 1
ATOM 2112 C C . THR A 1 264 ? 9.506 -8.011 -18.573 1.00 98.62 264 THR A C 1
ATOM 2114 O O . THR A 1 264 ? 10.318 -8.901 -18.830 1.00 98.62 264 THR A O 1
ATOM 2117 N N . TYR A 1 265 ? 9.598 -7.236 -17.500 1.00 98.75 265 TYR A N 1
ATOM 2118 C CA . TYR A 1 265 ? 10.604 -7.382 -16.457 1.00 98.75 265 TYR A CA 1
ATOM 2119 C C . TYR A 1 265 ? 9.939 -7.826 -15.159 1.00 98.75 265 TYR A C 1
ATOM 2121 O O . TYR A 1 265 ? 8.849 -7.360 -14.834 1.00 98.75 265 TYR A O 1
ATOM 2129 N N . GLU A 1 266 ? 10.597 -8.684 -14.382 1.00 98.81 266 GLU A N 1
ATOM 2130 C CA . GLU A 1 266 ? 10.156 -8.967 -13.013 1.00 98.81 266 GLU A CA 1
ATOM 2131 C C . GLU A 1 266 ? 11.232 -8.568 -12.018 1.00 98.81 266 GLU A C 1
ATOM 2133 O O . GLU A 1 266 ? 12.408 -8.914 -12.178 1.00 98.81 266 GLU A O 1
ATOM 2138 N N . PHE A 1 267 ? 10.804 -7.901 -10.953 1.00 98.88 267 PHE A N 1
ATOM 2139 C CA . PHE A 1 267 ? 11.674 -7.436 -9.888 1.00 98.88 267 PHE A CA 1
ATOM 2140 C C . PHE A 1 267 ? 11.285 -8.073 -8.558 1.00 98.88 267 PHE A C 1
ATOM 2142 O O . PHE A 1 267 ? 10.104 -8.157 -8.221 1.00 98.88 267 PHE A O 1
ATOM 2149 N N . THR A 1 268 ? 12.288 -8.509 -7.800 1.00 98.75 268 THR A N 1
ATOM 2150 C CA . THR A 1 268 ? 12.132 -9.090 -6.463 1.00 98.75 268 THR A CA 1
ATOM 2151 C C . THR A 1 268 ? 12.663 -8.121 -5.411 1.00 98.75 268 THR A C 1
ATOM 2153 O O . THR A 1 268 ? 13.753 -7.565 -5.557 1.00 98.75 268 THR A O 1
ATOM 2156 N N . GLY A 1 269 ? 11.894 -7.922 -4.345 1.00 98.25 269 GLY A N 1
ATOM 2157 C CA . GLY A 1 269 ? 12.251 -7.042 -3.241 1.00 98.25 269 GLY A CA 1
ATOM 2158 C C . GLY A 1 269 ? 13.441 -7.570 -2.433 1.00 98.25 269 GLY A C 1
ATOM 2159 O O . GLY A 1 269 ? 13.498 -8.740 -2.049 1.00 98.25 269 GLY A O 1
ATOM 2160 N N . ARG A 1 270 ? 14.403 -6.69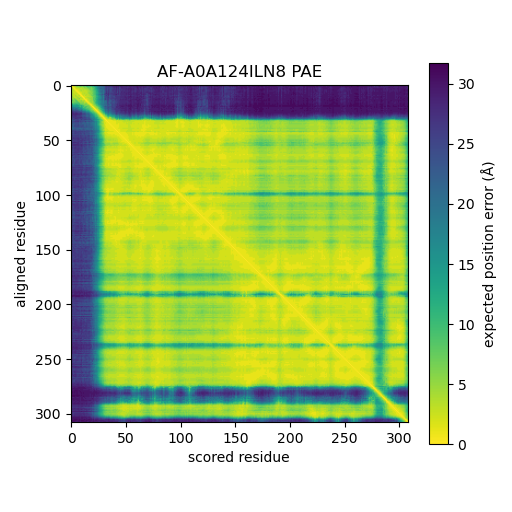3 -2.138 1.00 97.56 270 ARG A N 1
ATOM 2161 C CA . ARG A 1 270 ? 15.595 -6.955 -1.323 1.00 97.56 270 ARG A CA 1
ATOM 2162 C C . ARG A 1 270 ? 15.674 -5.982 -0.157 1.00 97.56 270 ARG A C 1
ATOM 2164 O O . ARG A 1 270 ? 15.448 -4.786 -0.304 1.00 97.56 270 ARG A O 1
ATOM 2171 N N . GLY A 1 271 ? 16.049 -6.509 1.010 1.00 94.56 271 GLY A N 1
ATOM 2172 C CA . GLY A 1 271 ? 16.163 -5.719 2.236 1.00 94.56 271 GLY A CA 1
ATOM 2173 C C . GLY A 1 271 ? 14.808 -5.174 2.675 1.00 94.56 271 GLY A C 1
ATOM 2174 O O . GLY A 1 271 ? 14.607 -3.964 2.636 1.00 94.56 271 GLY A O 1
ATOM 2175 N N . TYR A 1 272 ? 13.893 -6.082 3.037 1.00 92.81 272 TYR A N 1
ATOM 2176 C CA . TYR A 1 272 ? 12.575 -5.741 3.578 1.00 92.81 272 TYR A CA 1
ATOM 2177 C C . TYR A 1 272 ? 12.703 -4.757 4.747 1.00 92.81 272 TYR A C 1
ATOM 2179 O O . TYR A 1 272 ? 13.491 -4.981 5.671 1.00 92.81 272 TYR A O 1
ATOM 2187 N N . ILE A 1 273 ? 11.914 -3.688 4.692 1.00 88.69 273 ILE A N 1
ATOM 2188 C CA . ILE A 1 273 ? 11.873 -2.615 5.677 1.00 88.69 273 ILE A CA 1
ATOM 2189 C C . ILE A 1 273 ? 10.611 -2.788 6.513 1.00 88.69 273 ILE A C 1
ATOM 2191 O O . ILE A 1 273 ? 9.491 -2.519 6.074 1.00 88.69 273 ILE A O 1
ATOM 2195 N N . GLN A 1 274 ? 10.802 -3.214 7.756 1.00 83.94 274 GLN A N 1
ATOM 2196 C CA . GLN A 1 274 ? 9.714 -3.263 8.719 1.00 83.94 274 GLN A CA 1
ATOM 2197 C C . GLN A 1 274 ? 9.535 -1.885 9.367 1.00 83.94 274 GLN A C 1
ATOM 2199 O O . GLN A 1 274 ? 10.447 -1.391 10.037 1.00 83.94 274 GLN A O 1
ATOM 2204 N N . TYR A 1 275 ? 8.352 -1.292 9.209 1.00 77.44 275 TYR A N 1
ATOM 2205 C CA . TYR A 1 275 ? 8.006 -0.007 9.808 1.00 77.44 275 TYR A CA 1
ATOM 2206 C C . TYR A 1 275 ? 7.383 -0.218 11.185 1.00 77.44 275 TYR A C 1
ATOM 2208 O O . TYR A 1 275 ? 6.187 -0.474 11.342 1.00 77.44 275 TYR A O 1
ATOM 2216 N N . LEU A 1 276 ? 8.224 -0.091 12.207 1.00 70.75 276 LEU A N 1
ATOM 2217 C CA . LEU A 1 276 ? 7.822 -0.082 13.606 1.00 70.75 276 LEU A CA 1
ATOM 2218 C C . LEU A 1 276 ? 8.274 1.229 14.232 1.00 70.75 276 LEU A C 1
ATOM 2220 O O . LEU A 1 276 ? 9.387 1.691 13.982 1.00 70.75 276 LEU A O 1
ATOM 2224 N N . LYS A 1 277 ? 7.461 1.786 15.129 1.00 59.56 277 LYS A N 1
ATOM 2225 C CA . LYS A 1 277 ? 7.977 2.810 16.031 1.00 59.56 277 LYS A CA 1
ATOM 2226 C C . LYS A 1 277 ? 9.024 2.144 16.946 1.00 59.56 277 LYS A C 1
ATOM 2228 O O . LYS A 1 277 ? 8.739 1.079 17.504 1.00 59.56 277 LYS A O 1
ATOM 2233 N N . PRO A 1 278 ? 10.238 2.703 17.093 1.00 50.66 278 PRO A N 1
ATOM 2234 C CA . PRO A 1 278 ? 11.280 2.078 17.898 1.00 50.66 278 PRO A CA 1
ATOM 2235 C C . PRO A 1 278 ? 10.845 1.987 19.367 1.00 50.66 278 PRO A C 1
ATOM 2237 O O . PRO A 1 278 ? 10.583 3.001 20.014 1.00 50.66 278 PRO A O 1
ATOM 2240 N N . SER A 1 279 ? 10.778 0.767 19.903 1.00 51.03 279 SER A N 1
ATOM 2241 C CA . SER A 1 279 ? 10.761 0.516 21.347 1.00 51.03 279 SER A CA 1
ATOM 2242 C C . SER A 1 279 ? 12.192 0.263 21.826 1.00 51.03 279 SER A C 1
ATOM 2244 O O . SER A 1 279 ? 13.055 -0.149 21.052 1.00 51.03 279 SER A O 1
ATOM 2246 N N . SER A 1 280 ? 12.467 0.446 23.118 1.00 44.16 280 SER A N 1
ATOM 2247 C CA . SER A 1 280 ? 13.776 0.123 23.707 1.00 44.16 280 SER A CA 1
ATOM 2248 C C . SER A 1 280 ? 14.130 -1.378 23.674 1.00 44.16 280 SER A C 1
ATOM 2250 O O . SER A 1 280 ? 15.205 -1.752 24.142 1.00 44.16 280 SER A O 1
ATOM 2252 N N . SER A 1 281 ? 13.258 -2.245 23.139 1.00 42.19 281 SER A N 1
ATOM 2253 C CA . SER A 1 281 ? 13.353 -3.706 23.252 1.00 42.19 281 SER A CA 1
ATOM 2254 C C . SER A 1 281 ? 13.110 -4.509 21.960 1.00 42.19 281 SER A C 1
ATOM 2256 O O . SER A 1 281 ? 13.055 -5.736 22.041 1.00 42.19 281 SER A O 1
ATOM 2258 N N . LEU A 1 282 ? 13.016 -3.891 20.771 1.00 41.56 282 LEU A N 1
ATOM 2259 C CA . LEU A 1 282 ? 12.859 -4.619 19.493 1.00 41.56 282 LEU A CA 1
ATOM 2260 C C . LEU A 1 282 ? 14.014 -4.400 18.490 1.00 41.56 282 LEU A C 1
ATOM 2262 O O . LEU A 1 282 ? 14.771 -3.439 18.566 1.00 41.56 282 LEU A O 1
ATOM 2266 N N . SER A 1 283 ? 14.179 -5.397 17.613 1.00 41.09 283 SER A N 1
ATOM 2267 C CA . SER A 1 283 ? 15.354 -5.796 16.817 1.00 41.09 283 SER A CA 1
ATOM 2268 C C . SER A 1 283 ? 16.141 -4.709 16.065 1.00 41.09 283 SER A C 1
ATOM 2270 O O . SER A 1 283 ? 15.570 -3.817 15.450 1.00 41.09 283 SER A O 1
ATOM 2272 N N . LYS A 1 284 ? 17.467 -4.919 15.970 1.00 40.75 284 LYS A N 1
ATOM 2273 C CA . LYS A 1 284 ? 18.479 -4.138 15.212 1.00 40.75 284 LYS A CA 1
ATOM 2274 C C . LYS A 1 284 ? 18.177 -3.857 13.721 1.00 40.75 284 LYS A C 1
ATOM 2276 O O . LYS A 1 284 ? 18.975 -3.175 13.091 1.00 40.75 284 LYS A O 1
ATOM 2281 N N . SER A 1 285 ? 17.098 -4.394 13.152 1.00 44.84 285 SER A N 1
ATOM 2282 C CA . SER A 1 285 ? 16.717 -4.244 11.739 1.00 44.84 285 SER A CA 1
ATOM 2283 C C . SER A 1 285 ? 15.491 -3.355 11.500 1.00 44.84 285 SER A C 1
ATOM 2285 O O . SER A 1 285 ? 15.090 -3.210 10.351 1.00 44.84 285 SER A O 1
ATOM 2287 N N . ALA A 1 286 ? 14.869 -2.795 12.543 1.00 50.00 286 ALA A N 1
ATOM 2288 C CA . ALA A 1 286 ? 13.746 -1.872 12.374 1.00 50.00 286 ALA A CA 1
ATOM 2289 C C . ALA A 1 286 ? 14.264 -0.471 12.012 1.00 50.00 286 ALA A C 1
ATOM 2291 O O . ALA A 1 286 ? 15.121 0.078 12.709 1.00 50.00 286 ALA A O 1
ATOM 2292 N N . THR A 1 287 ? 13.754 0.106 10.925 1.00 52.28 287 THR A N 1
ATOM 2293 C CA . THR A 1 287 ? 14.043 1.496 10.552 1.00 52.28 287 THR A CA 1
ATOM 2294 C C . THR A 1 287 ? 13.046 2.420 11.245 1.00 52.28 287 THR A C 1
ATOM 2296 O O . THR A 1 287 ? 11.895 2.046 11.462 1.00 52.28 287 THR A O 1
ATOM 2299 N N . SER A 1 288 ? 13.491 3.627 11.603 1.00 52.59 288 SER A N 1
ATOM 2300 C CA . SER A 1 288 ? 12.605 4.680 12.103 1.00 52.59 288 SER A C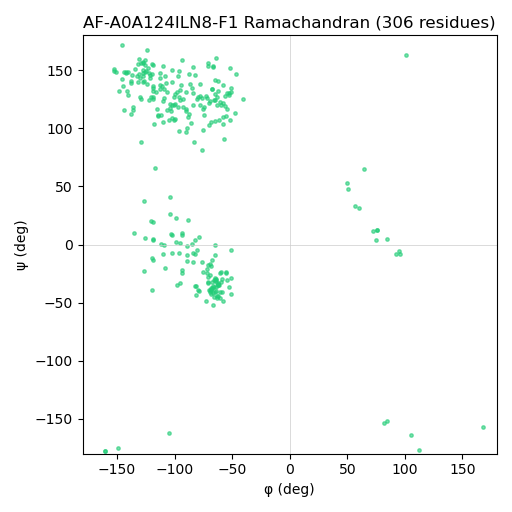A 1
ATOM 2301 C C . SER A 1 288 ? 11.445 4.897 11.127 1.00 52.59 288 SER A C 1
ATOM 2303 O O . SER A 1 288 ? 11.669 5.103 9.937 1.00 52.59 288 SER A O 1
ATOM 2305 N N . ASP A 1 289 ? 10.214 4.882 11.630 1.00 57.06 289 ASP A N 1
ATOM 2306 C CA . ASP A 1 289 ? 8.991 5.138 10.858 1.00 57.06 289 ASP A CA 1
ATOM 2307 C C . ASP A 1 289 ? 8.738 6.637 10.599 1.00 57.06 289 ASP A C 1
ATOM 2309 O O . ASP A 1 289 ? 7.696 7.034 10.066 1.00 57.06 289 ASP A O 1
ATOM 2313 N N . THR A 1 290 ? 9.696 7.490 10.973 1.00 57.25 290 THR A N 1
ATOM 2314 C CA . THR A 1 290 ? 9.707 8.923 10.670 1.00 57.25 290 THR A CA 1
ATOM 2315 C C . THR A 1 290 ? 9.600 9.147 9.165 1.00 57.25 290 THR A C 1
ATOM 2317 O O . THR A 1 290 ? 10.473 8.718 8.418 1.00 57.25 290 THR A O 1
ATOM 2320 N N . GLY A 1 291 ? 8.540 9.834 8.732 1.00 64.38 291 GLY A N 1
ATOM 2321 C CA . GLY A 1 291 ? 8.261 10.102 7.316 1.00 64.38 291 GLY A CA 1
ATOM 2322 C C . GLY A 1 291 ? 7.313 9.103 6.644 1.00 64.38 291 GLY A C 1
ATOM 2323 O O . GLY A 1 291 ? 6.901 9.346 5.520 1.00 64.38 291 GLY A O 1
ATOM 2324 N N . ARG A 1 292 ? 6.895 8.019 7.322 1.00 78.62 292 ARG A N 1
ATOM 2325 C CA . ARG A 1 292 ? 6.012 6.996 6.726 1.00 78.62 292 ARG A CA 1
ATOM 2326 C C . ARG A 1 292 ? 4.510 7.254 6.892 1.00 78.62 292 ARG A C 1
ATOM 2328 O O . ARG A 1 292 ? 3.703 6.456 6.415 1.00 78.62 292 ARG A O 1
ATOM 2335 N N . ALA A 1 293 ? 4.127 8.338 7.570 1.00 86.44 293 ALA A N 1
ATOM 2336 C CA . ALA A 1 293 ? 2.727 8.742 7.667 1.00 86.44 293 ALA A CA 1
ATOM 2337 C C . ALA A 1 293 ? 2.128 8.839 6.260 1.00 86.44 293 ALA A C 1
ATOM 2339 O O . ALA A 1 293 ? 2.731 9.431 5.360 1.00 86.44 293 ALA A O 1
ATOM 2340 N N . ARG A 1 294 ? 0.962 8.222 6.056 1.00 90.44 294 ARG A N 1
ATOM 2341 C CA . ARG A 1 294 ? 0.314 8.268 4.752 1.00 90.44 294 ARG A CA 1
ATOM 2342 C C . ARG A 1 294 ? -0.121 9.703 4.454 1.00 90.44 294 ARG A C 1
ATOM 2344 O O . ARG A 1 294 ? -0.356 10.523 5.339 1.00 90.44 294 ARG A O 1
ATOM 2351 N N . THR A 1 295 ? -0.216 10.024 3.183 1.00 89.19 295 THR A N 1
ATOM 2352 C CA . THR A 1 295 ? -0.786 11.254 2.657 1.00 89.19 295 THR A CA 1
ATOM 2353 C C . THR A 1 295 ? -1.891 10.848 1.693 1.00 89.19 295 THR A C 1
ATOM 2355 O O . THR A 1 295 ? -2.048 9.676 1.340 1.00 89.19 295 THR A O 1
ATOM 2358 N N . LYS A 1 296 ? -2.713 11.814 1.295 1.00 90.06 296 LYS A N 1
ATOM 2359 C CA . LYS A 1 296 ? -3.725 11.540 0.283 1.00 90.06 296 LYS A CA 1
ATOM 2360 C C . LYS A 1 296 ? -3.052 11.381 -1.069 1.00 90.06 296 LYS A C 1
ATOM 2362 O O . LYS A 1 296 ? -2.355 12.292 -1.513 1.00 90.06 296 LYS A O 1
ATOM 2367 N N . VAL A 1 297 ? -3.316 10.259 -1.725 1.00 88.81 297 VAL A N 1
ATOM 2368 C CA . VAL A 1 297 ? -2.796 9.962 -3.057 1.00 88.81 297 VAL A CA 1
ATOM 2369 C C . VAL A 1 297 ? -3.932 10.102 -4.060 1.00 88.81 297 VAL A C 1
ATOM 2371 O O . VAL A 1 297 ? -4.906 9.349 -4.033 1.00 88.81 297 VAL A O 1
ATOM 2374 N N . PHE A 1 298 ? -3.797 11.074 -4.960 1.00 88.69 298 PHE A N 1
ATOM 2375 C CA . PHE A 1 298 ? -4.702 11.261 -6.088 1.00 88.69 298 PHE A CA 1
ATOM 2376 C C . PHE A 1 298 ? -4.007 10.771 -7.350 1.00 88.69 298 PHE A C 1
ATOM 2378 O O . PHE A 1 298 ? -2.973 11.309 -7.736 1.00 88.69 298 PHE A O 1
ATOM 2385 N N . ARG A 1 299 ? -4.580 9.744 -7.979 1.00 93.25 299 ARG A N 1
ATOM 2386 C CA . ARG A 1 299 ? -4.054 9.160 -9.215 1.00 93.25 299 ARG A CA 1
ATOM 2387 C C . ARG A 1 299 ? -4.938 9.547 -10.383 1.00 93.25 299 ARG A C 1
ATOM 2389 O O . ARG A 1 299 ? -6.167 9.488 -10.284 1.00 93.25 299 ARG A O 1
ATOM 2396 N N . GLU A 1 300 ? -4.314 9.869 -11.506 1.00 95.50 300 GLU A N 1
ATOM 2397 C CA . GLU A 1 300 ? -5.028 9.933 -12.776 1.00 95.50 300 GLU A CA 1
ATOM 2398 C C . GLU A 1 300 ? -5.558 8.544 -13.159 1.00 95.50 300 GLU A C 1
ATOM 2400 O O . GLU A 1 300 ? -5.120 7.518 -12.633 1.00 95.50 300 GLU A O 1
ATOM 2405 N N . THR A 1 301 ? -6.542 8.504 -14.056 1.00 96.00 301 THR A N 1
ATOM 2406 C CA . THR A 1 301 ? -7.042 7.250 -14.628 1.00 96.00 301 THR A CA 1
ATOM 2407 C C . THR A 1 301 ? -6.753 7.240 -16.117 1.00 96.00 301 THR A C 1
ATOM 2409 O O . THR A 1 301 ? -7.283 8.064 -16.860 1.00 96.00 301 THR A O 1
ATOM 2412 N N . GLU A 1 302 ? -5.930 6.293 -16.550 1.00 94.50 302 GLU A N 1
ATOM 2413 C CA . GLU A 1 302 ? -5.606 6.088 -17.954 1.00 94.50 302 GLU A CA 1
ATOM 2414 C C . GLU A 1 302 ? -6.476 4.975 -18.559 1.00 94.50 302 GLU A C 1
ATOM 2416 O O . GLU A 1 302 ? -6.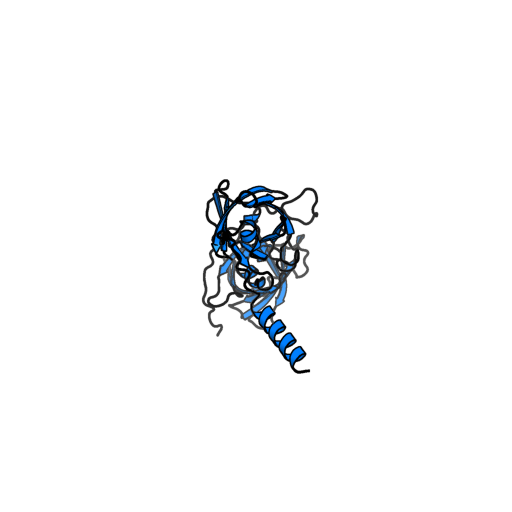820 3.976 -17.918 1.00 94.50 302 GLU A O 1
ATOM 2421 N N . ILE A 1 303 ? -6.828 5.136 -19.836 1.00 90.75 303 ILE A N 1
ATOM 2422 C CA . ILE A 1 303 ? -7.430 4.061 -20.626 1.00 90.75 303 ILE A CA 1
ATOM 2423 C C . ILE A 1 303 ? -6.297 3.159 -21.091 1.00 90.75 303 ILE A C 1
ATOM 2425 O O . ILE A 1 303 ? -5.384 3.629 -21.776 1.00 90.75 303 ILE A O 1
ATOM 2429 N N . ARG A 1 304 ? -6.395 1.860 -20.792 1.00 86.62 304 ARG A N 1
ATOM 2430 C CA . ARG A 1 304 ? -5.502 0.853 -21.366 1.00 86.62 304 ARG A CA 1
ATOM 2431 C C . ARG A 1 304 ? -5.615 0.918 -22.886 1.00 86.62 304 ARG A C 1
ATOM 2433 O O . ARG A 1 304 ? -6.620 0.497 -23.460 1.00 86.62 304 ARG A O 1
ATOM 2440 N N . ARG A 1 305 ? -4.627 1.509 -23.555 1.00 74.38 305 ARG A N 1
ATOM 2441 C CA . ARG A 1 305 ? -4.612 1.526 -25.017 1.00 74.38 305 ARG A CA 1
ATOM 2442 C C . ARG A 1 305 ? -4.357 0.096 -25.461 1.00 74.38 305 ARG A C 1
ATOM 2444 O O . ARG A 1 305 ? -3.377 -0.499 -25.032 1.00 74.38 305 ARG A O 1
ATOM 2451 N N . ASN A 1 306 ? -5.259 -0.448 -26.281 1.00 52.00 306 ASN A N 1
ATOM 2452 C CA . ASN A 1 306 ? -5.066 -1.749 -26.910 1.00 52.00 306 ASN A CA 1
ATOM 2453 C C . ASN A 1 306 ? -3.702 -1.727 -27.604 1.00 52.00 306 ASN A C 1
ATOM 2455 O O . ASN A 1 306 ? -3.533 -1.024 -28.604 1.00 52.00 306 ASN A O 1
ATOM 2459 N N . LEU A 1 307 ? -2.743 -2.444 -27.023 1.00 48.75 307 LEU A N 1
ATOM 2460 C CA . LEU A 1 307 ? -1.491 -2.803 -27.666 1.00 48.75 307 LEU A CA 1
ATOM 2461 C C . LEU A 1 307 ? -1.910 -3.508 -28.961 1.00 48.75 307 LEU A C 1
ATOM 2463 O O . LEU A 1 307 ? -2.600 -4.528 -28.912 1.00 48.75 307 LEU A O 1
ATOM 2467 N N . LYS A 1 308 ? -1.667 -2.853 -30.097 1.00 33.75 308 LYS A N 1
ATOM 2468 C CA . LYS A 1 308 ? -1.903 -3.448 -31.413 1.00 33.75 308 LYS A CA 1
ATOM 2469 C C . LYS A 1 308 ? -0.902 -4.561 -31.656 1.00 33.75 308 LYS A C 1
ATOM 2471 O O . LYS A 1 308 ? 0.264 -4.363 -31.260 1.00 33.75 308 LYS A O 1
#

Foldseek 3Di:
DVVVVVVVVVVVVVVVPPPDPPPPPPPPPDDQAPLCLQQLFQKWAWPQLPKDFDFDDVQSLQFRIWGADPQWIFTDSALQCCCPAVNNRHHTQFGWDCVVPWTWTQGPPRGIFTFRWADPDSQWIWTDGPVRGMIIIIGGHHSVPDDSLLSCLVCVLLLQQQFLKWAWDDKDPAWDDDPCVQWGIKHRHLVPSFKMFTASDDGPPDSVRTDGPDIFGWAWAAEPPDSQWIWIWTQPPPVGIWIFTWGDPDSFKIWTQTLPTRMIIMIGGHLGADADCDDPDDDPSHDDCVSSRDDNDDHHYDYPDPND

Mean predicted aligned error: 8.7 Å

Sequence (308 aa):
MKAIKLLLGTLVIGMSFASCIVDNSIDEPYYVSLEEVVTANDLWYIDYNNTTGTGDVPFLSKAFTISFINGKVYANNNLVGIGTVGNGYGIQIGFYDTFDGRLKIDHNLDGFYNFDVIQLSVNNIKLRDNYNNVTYNLLGYQKSTFDYDQVFYDNIEYFLQEYSAWEKTYTSTAGDVNAFDYENFLQFTPENLTTFYSSKDNVGTPIANIYWDYVGDYAVANVQGYNNLKILTLDYDPSGNEKFELTVINDGKISLYHIASGTTYEFTGRGYIQYLKPSSSLSKSATSDTGRARTKVFRETEIRRNLK

Radius of gyration: 27.21 Å; Cα contacts (8 Å, |Δi|>4): 606; chains: 1; bounding box: 87×70×61 Å